Protein AF-A0A7H1NR41-F1 (afdb_monomer_lite)

pLDDT: mean 91.24, std 7.57, range [46.44, 98.81]

Organism: NCBI:txid2762277

Secondary structure (DSSP, 8-state):
-EESS-TTTHHHHHHHHHHHH-GGG-EEEE-S---HHHHHHHHHHHTTT-EEE-S--SHHHHHTHHHHHHHHHHHHHHHT-S-SEE----TTEEEEEEETTEEE--HHHHHHHHHHHTT--SEEEE-EEEEEPTT-TTEEEEE---EEEEETT-EEE--TTS-S-EES-TT-EEE-SEEEEE--S-SSHHHHHHHHHHHHTTTS-TT-HHHHHH--SGGGGGGTS-HHHHHHHHHTS-EEE-HHHHHHHHHTT--HHHHH--GGGS-GGGSTTSHHHHHHHHHT-EEEEEEE-TTT--EEEEEEE--HHHHHHH-HHHHT-TTTTT-HHHHIIIIITTTT----SS--S-EEE----

Radius of gyration: 21.14 Å; chains: 1; bounding box: 51×47×54 Å

Foldseek 3Di:
DEDEQPLAQQVLLQLLVCQQPNQLLAEYEYQAHPDPSVVVSLVVSVVRNHHYHDPNNDLVCLQVVFVNVLVVLVVCLVVVPDDFKFFDDDSQKGKFFQDLQATHSDNVVVVVLSVVCSPDDAWEWEQWEFEAAAQAFQKTDIGGAIATMDTRPFFDTADSHRRDTDGPHNPGYDHGRMYIYGLLDWNDLVVNLVVLCVVCVSPDNPPPPVRLVPDDDDSSVSVVDDPVRVNCVRVQFKIWRACVVVVVSVVSVRPSCRRRNDLVPDDPCCHPPHPQVVVSSRSRTKIWHWDADPVPRDIWIWIHRARQVQLCVQCVVQCPDPVRVSPVVNCCRPPVVVVVGQGDDPDRDIDIDGPPD

Structure (mmCIF, N/CA/C/O backbone):
data_AF-A0A7H1NR41-F1
#
_entry.id   AF-A0A7H1NR41-F1
#
loop_
_atom_site.group_PDB
_atom_site.id
_atom_site.type_symbol
_atom_site.label_atom_id
_atom_site.label_alt_id
_atom_site.label_comp_id
_atom_site.label_asym_id
_atom_site.label_entity_id
_atom_site.label_seq_id
_atom_site.pdbx_PDB_ins_code
_atom_site.Cartn_x
_atom_site.Cartn_y
_atom_site.Cartn_z
_atom_site.occupancy
_atom_site.B_iso_or_equiv
_atom_site.auth_seq_id
_atom_site.auth_comp_id
_atom_site.auth_asym_id
_atom_site.auth_atom_id
_atom_site.pdbx_PDB_model_num
ATOM 1 N N . MET A 1 1 ? -4.675 4.381 11.487 1.00 95.44 1 MET A N 1
ATOM 2 C CA . MET A 1 1 ? -3.219 4.363 11.204 1.00 95.44 1 MET A CA 1
ATOM 3 C C . MET A 1 1 ? -2.458 4.915 12.407 1.00 95.44 1 MET A C 1
ATOM 5 O O . MET A 1 1 ? -2.995 5.794 13.065 1.00 95.44 1 MET A O 1
ATOM 9 N N . MET A 1 2 ? -1.242 4.429 12.694 1.00 97.06 2 MET A N 1
ATOM 10 C CA . MET A 1 2 ? -0.311 5.047 13.659 1.00 97.06 2 MET A CA 1
ATOM 11 C C . MET A 1 2 ? 0.968 5.475 12.936 1.00 97.06 2 MET A C 1
ATOM 13 O O . MET A 1 2 ? 1.578 4.643 12.261 1.00 97.06 2 MET A O 1
ATOM 17 N N . GLU A 1 3 ? 1.362 6.736 13.097 1.00 95.56 3 GLU A N 1
ATOM 18 C CA . GLU A 1 3 ? 2.503 7.358 12.418 1.00 95.56 3 GLU A CA 1
ATOM 19 C C . GLU A 1 3 ? 3.385 8.149 13.392 1.00 95.56 3 GLU A C 1
ATOM 21 O O . GLU A 1 3 ? 2.961 8.468 14.502 1.00 95.56 3 GLU A O 1
ATOM 26 N N . LYS A 1 4 ? 4.629 8.412 12.989 1.00 95.19 4 LYS A N 1
ATOM 27 C CA . LYS A 1 4 ? 5.529 9.335 13.680 1.00 95.19 4 LYS A CA 1
ATOM 28 C C . LYS A 1 4 ? 6.440 9.993 12.654 1.00 95.19 4 LYS A C 1
ATOM 30 O O . LYS A 1 4 ? 7.229 9.299 12.016 1.00 95.19 4 LYS A O 1
ATOM 35 N N . ASN A 1 5 ? 6.406 11.321 12.575 1.00 94.75 5 ASN A N 1
ATOM 36 C CA . ASN A 1 5 ? 7.247 12.125 11.688 1.00 94.75 5 ASN A CA 1
ATOM 37 C C . ASN A 1 5 ? 7.109 11.771 10.191 1.00 94.75 5 ASN A C 1
ATOM 39 O O . ASN A 1 5 ? 8.069 11.950 9.441 1.00 94.75 5 ASN A O 1
ATOM 43 N N . GLU A 1 6 ? 5.938 11.306 9.745 1.00 94.12 6 GLU A N 1
ATOM 44 C CA . GLU A 1 6 ? 5.683 10.988 8.331 1.00 94.12 6 GLU A CA 1
ATOM 45 C C . GLU A 1 6 ? 5.341 12.253 7.523 1.00 94.12 6 GLU A C 1
ATOM 47 O O . GLU A 1 6 ? 4.196 12.509 7.173 1.00 94.12 6 GLU A O 1
ATOM 52 N N . ASP A 1 7 ? 6.330 13.082 7.195 1.00 93.12 7 ASP A N 1
ATOM 53 C CA . ASP A 1 7 ? 6.109 14.334 6.454 1.00 93.12 7 ASP A CA 1
ATOM 54 C C . ASP A 1 7 ? 5.861 14.159 4.950 1.00 93.12 7 ASP A C 1
ATOM 56 O O . ASP A 1 7 ? 5.280 15.043 4.321 1.00 93.12 7 ASP A O 1
ATOM 60 N N . ILE A 1 8 ? 6.270 13.029 4.372 1.00 92.81 8 ILE A N 1
ATOM 61 C CA . ILE A 1 8 ? 6.108 12.757 2.936 1.00 92.81 8 ILE A CA 1
ATOM 62 C C . ILE A 1 8 ? 4.784 12.049 2.634 1.00 92.81 8 ILE A C 1
ATOM 64 O O . ILE A 1 8 ? 4.117 12.395 1.659 1.00 92.81 8 ILE A O 1
ATOM 68 N N . LEU A 1 9 ? 4.412 11.040 3.428 1.00 96.12 9 LEU A N 1
ATOM 69 C CA . LEU A 1 9 ? 3.290 10.152 3.102 1.00 96.12 9 LEU A CA 1
ATOM 70 C C . LEU A 1 9 ? 2.002 10.439 3.869 1.00 96.12 9 LEU A C 1
ATOM 72 O O . LEU A 1 9 ? 0.952 10.001 3.406 1.00 96.12 9 LEU A O 1
ATOM 76 N N . LEU A 1 10 ? 2.039 11.201 4.966 1.00 98.06 10 LEU A N 1
ATOM 77 C CA . LEU A 1 10 ? 0.840 11.480 5.761 1.00 98.06 10 LEU A CA 1
ATOM 78 C C . LEU A 1 10 ? -0.263 12.145 4.936 1.00 98.06 10 LEU A C 1
ATOM 80 O O . LEU A 1 10 ? -1.393 11.664 4.910 1.00 98.06 10 LEU A O 1
ATOM 84 N N . GLU A 1 11 ? 0.050 13.235 4.239 1.00 98.25 11 GLU A N 1
ATOM 85 C CA . GLU A 1 11 ? -0.947 13.936 3.429 1.00 98.25 11 GLU A CA 1
ATOM 86 C C . GLU A 1 11 ? -1.461 13.078 2.258 1.00 98.25 11 GLU A C 1
ATOM 88 O O . GLU A 1 11 ? -2.681 12.940 2.137 1.00 98.25 11 GLU A O 1
ATOM 93 N N . PRO A 1 12 ? -0.607 12.419 1.448 1.00 98.38 12 PRO A N 1
ATOM 94 C CA . PRO A 1 12 ? -1.082 11.469 0.448 1.00 98.38 12 PRO A CA 1
ATOM 95 C C . PRO A 1 12 ? -1.970 10.361 1.016 1.00 98.38 12 PRO A C 1
ATOM 97 O O . PRO A 1 12 ? -2.976 10.010 0.396 1.00 98.38 12 PRO A O 1
ATOM 100 N N . TRP A 1 13 ? -1.623 9.809 2.184 1.00 98.62 13 TRP A N 1
ATOM 101 C CA . TRP A 1 13 ? -2.408 8.766 2.843 1.00 98.62 13 TRP A CA 1
ATOM 102 C C . TRP A 1 13 ? -3.796 9.288 3.213 1.00 98.62 13 TRP A C 1
ATOM 104 O O . TRP A 1 13 ? -4.797 8.637 2.906 1.00 98.62 13 TRP A O 1
ATOM 114 N N . ILE A 1 14 ? -3.870 10.488 3.797 1.00 98.81 14 ILE A N 1
ATOM 115 C CA . ILE A 1 14 ? -5.134 11.141 4.153 1.00 98.81 14 ILE A CA 1
ATOM 116 C C . ILE A 1 14 ? -5.969 11.412 2.902 1.00 98.81 14 ILE A C 1
ATOM 118 O O . ILE A 1 14 ? -7.120 10.991 2.842 1.00 98.81 14 ILE A O 1
ATOM 122 N N . LEU A 1 15 ? -5.406 12.082 1.893 1.00 98.75 15 LEU A N 1
ATOM 123 C CA . LEU A 1 15 ? -6.127 12.459 0.674 1.00 98.75 15 LEU A CA 1
ATOM 124 C C . LEU A 1 15 ? -6.669 11.234 -0.063 1.00 98.75 15 LEU A C 1
ATOM 126 O O . LEU A 1 15 ? -7.824 11.221 -0.496 1.00 98.75 15 LEU A O 1
ATOM 130 N N . HIS A 1 16 ? -5.859 10.183 -0.168 1.00 98.75 16 HIS A N 1
ATOM 131 C CA . HIS A 1 16 ? -6.272 8.948 -0.809 1.00 98.75 16 HIS A CA 1
ATOM 132 C C . HIS A 1 16 ? -7.433 8.283 -0.069 1.00 98.75 16 HIS A C 1
ATOM 134 O O . HIS A 1 16 ? -8.483 8.054 -0.675 1.00 98.75 16 HIS A O 1
ATOM 140 N N . HIS A 1 17 ? -7.291 8.010 1.226 1.00 98.81 17 HIS A N 1
ATOM 141 C CA . HIS A 1 17 ? -8.329 7.295 1.965 1.00 98.81 17 HIS A CA 1
ATOM 142 C C . HIS A 1 17 ? -9.570 8.161 2.200 1.00 98.81 17 HIS A C 1
ATOM 144 O O . HIS A 1 17 ? -10.679 7.638 2.139 1.00 98.81 17 HIS A O 1
ATOM 150 N N . ALA A 1 18 ? -9.434 9.482 2.344 1.00 98.62 18 ALA A N 1
ATOM 151 C CA . ALA A 1 18 ? -10.574 10.394 2.422 1.00 98.62 18 ALA A CA 1
ATOM 152 C C . ALA A 1 18 ? -11.350 10.444 1.098 1.00 98.62 18 ALA A C 1
ATOM 154 O O . ALA A 1 18 ? -12.579 10.496 1.110 1.00 98.62 18 ALA A O 1
ATOM 155 N N . SER A 1 19 ? -10.669 10.360 -0.053 1.00 98.44 19 SER A N 1
ATOM 156 C CA . SER A 1 19 ? -11.353 10.280 -1.353 1.00 98.44 19 SER A CA 1
ATOM 157 C C . SER A 1 19 ? -12.228 9.025 -1.482 1.00 98.44 19 SER A C 1
ATOM 159 O O . SER A 1 19 ? -13.267 9.058 -2.144 1.00 98.44 19 SER A O 1
ATOM 161 N N . LEU A 1 20 ? -11.849 7.937 -0.802 1.00 98.44 20 LEU A N 1
ATOM 162 C CA . LEU A 1 20 ? -12.593 6.682 -0.777 1.00 98.44 20 LEU A CA 1
ATOM 163 C C . LEU A 1 20 ? -13.675 6.676 0.306 1.00 98.44 20 LEU A C 1
ATOM 165 O O . LEU A 1 20 ? -14.820 6.329 0.024 1.00 98.44 20 LEU A O 1
ATOM 169 N N . PHE A 1 21 ? -13.348 7.083 1.528 1.00 98.12 21 PHE A N 1
ATOM 170 C CA . PHE A 1 21 ? -14.167 6.826 2.713 1.00 98.12 21 PHE A CA 1
ATOM 171 C C . PHE A 1 21 ? -14.694 8.086 3.403 1.00 98.12 21 PHE A C 1
ATOM 173 O O . PHE A 1 21 ? -15.595 7.968 4.218 1.00 98.12 21 PHE A O 1
ATOM 180 N N . GLY A 1 22 ? -14.232 9.283 3.042 1.00 98.31 22 GLY A N 1
ATOM 181 C CA . GLY A 1 22 ? -14.518 10.522 3.778 1.00 98.31 22 GLY A CA 1
ATOM 182 C C . GLY A 1 22 ? -13.500 10.773 4.894 1.00 98.31 22 GLY A C 1
ATOM 183 O O . GLY A 1 22 ? -12.881 9.836 5.396 1.00 98.31 22 GLY A O 1
ATOM 184 N N . TYR A 1 23 ? -13.293 12.042 5.255 1.00 98.75 23 TYR A N 1
ATOM 185 C CA . TYR A 1 23 ? -12.320 12.440 6.286 1.00 98.75 23 TYR A CA 1
ATOM 186 C C . TYR A 1 23 ? -12.761 11.983 7.680 1.00 98.75 23 TYR A C 1
ATOM 188 O O . TYR A 1 23 ? -11.944 11.531 8.475 1.00 98.75 23 TYR A O 1
ATOM 196 N N . GLU A 1 24 ? -14.064 12.045 7.941 1.00 98.31 24 GLU A N 1
ATOM 197 C CA . GLU A 1 24 ? -14.731 11.639 9.177 1.00 98.31 24 GLU A CA 1
ATOM 198 C C . GLU A 1 24 ? -14.524 10.162 9.536 1.00 98.31 24 GLU A C 1
ATOM 200 O O . GLU A 1 24 ? -14.615 9.794 10.703 1.00 98.31 24 GLU A O 1
ATOM 205 N N . ASN A 1 25 ? -14.182 9.331 8.549 1.00 98.25 25 ASN A N 1
ATOM 206 C CA . ASN A 1 25 ? -13.928 7.903 8.727 1.00 98.25 25 ASN A CA 1
ATOM 207 C C . ASN A 1 25 ? -12.433 7.575 8.891 1.00 98.25 25 ASN A C 1
ATOM 209 O O . ASN A 1 25 ? -12.049 6.405 8.909 1.00 98.25 25 ASN A O 1
ATOM 213 N N . LEU A 1 26 ? -11.567 8.590 9.005 1.00 98.69 26 LEU A N 1
ATOM 214 C CA . LEU A 1 26 ? -10.133 8.408 9.208 1.00 98.69 26 LEU A CA 1
ATOM 215 C C . LEU A 1 26 ? -9.745 8.679 10.662 1.00 98.69 26 LEU A C 1
ATOM 217 O O . LEU A 1 26 ? -9.923 9.781 11.181 1.00 98.69 26 LEU A O 1
ATOM 221 N N . THR A 1 27 ? -9.131 7.676 11.292 1.00 98.69 27 THR A N 1
ATOM 222 C CA . THR A 1 27 ? -8.487 7.814 12.605 1.00 98.69 27 THR A CA 1
ATOM 223 C C . THR A 1 27 ? -6.972 7.679 12.479 1.00 98.69 27 THR A C 1
ATOM 225 O O . THR A 1 27 ? -6.446 6.659 12.008 1.00 98.69 27 THR A O 1
ATOM 228 N N . ILE A 1 28 ? -6.271 8.714 12.934 1.00 98.75 28 ILE A N 1
ATOM 229 C CA . ILE A 1 28 ? -4.818 8.856 12.889 1.00 98.75 28 ILE A CA 1
ATOM 230 C C . ILE A 1 28 ? -4.294 8.923 14.319 1.00 98.75 28 ILE A C 1
ATOM 232 O O . ILE A 1 28 ? -4.789 9.700 15.129 1.00 98.75 28 ILE A O 1
ATOM 236 N N . ILE A 1 29 ? -3.291 8.111 14.631 1.00 98.69 29 ILE A N 1
ATOM 237 C CA . ILE A 1 29 ? -2.593 8.124 15.913 1.00 98.69 29 ILE A CA 1
ATOM 238 C C . ILE A 1 29 ? -1.213 8.730 15.675 1.00 98.69 29 ILE A C 1
ATOM 240 O O . ILE A 1 29 ? -0.381 8.111 15.013 1.00 98.69 29 ILE A O 1
ATOM 244 N N . ASP A 1 30 ? -0.983 9.923 16.214 1.00 98.31 30 ASP A N 1
ATOM 245 C CA . ASP A 1 30 ? 0.330 10.567 16.211 1.00 98.31 30 ASP A CA 1
ATOM 246 C C . ASP A 1 30 ? 1.152 10.022 17.385 1.00 98.31 30 ASP A C 1
ATOM 248 O O . ASP A 1 30 ? 0.897 10.343 18.551 1.00 98.31 30 ASP A O 1
ATOM 252 N N . ASN A 1 31 ? 2.142 9.180 17.085 1.00 97.38 31 ASN A N 1
ATOM 253 C CA . ASN A 1 31 ? 3.017 8.548 18.068 1.00 97.38 31 ASN A CA 1
ATOM 254 C C . ASN A 1 31 ? 4.172 9.475 18.491 1.00 97.38 31 ASN A C 1
ATOM 256 O O . ASN A 1 31 ? 5.348 9.109 18.501 1.00 97.38 31 ASN A O 1
ATOM 260 N N . GLY A 1 32 ? 3.820 10.708 18.853 1.00 96.19 32 GLY A N 1
ATOM 261 C CA . GLY A 1 32 ? 4.762 11.694 19.370 1.00 96.19 32 GLY A CA 1
ATOM 262 C C . GLY A 1 32 ? 5.685 12.252 18.293 1.00 96.19 32 GLY A C 1
ATOM 263 O O . GLY A 1 32 ? 6.906 12.288 18.486 1.00 96.19 32 GLY A O 1
ATOM 264 N N . SER A 1 33 ? 5.123 12.667 17.156 1.00 96.81 33 SER A N 1
ATOM 265 C CA . SER A 1 33 ? 5.862 13.430 16.153 1.00 96.81 33 SER A CA 1
ATOM 266 C C . SER A 1 33 ? 6.489 14.680 16.768 1.00 96.81 33 SER A C 1
ATOM 268 O O . SER A 1 33 ? 5.962 15.284 17.698 1.00 96.81 33 SER A O 1
ATOM 270 N N . SER A 1 34 ? 7.644 15.062 16.239 1.00 95.56 34 SER A N 1
ATOM 271 C CA . SER A 1 34 ? 8.350 16.305 16.556 1.00 95.56 34 SER A CA 1
ATOM 272 C C . SER A 1 34 ? 8.509 17.207 15.331 1.00 95.56 34 SER A C 1
ATOM 274 O O . SER A 1 34 ? 8.977 18.340 15.451 1.00 95.56 34 SER A O 1
ATOM 276 N N . ASN A 1 35 ? 8.131 16.719 14.146 1.00 96.19 35 ASN A N 1
ATOM 277 C CA . ASN A 1 35 ? 8.181 17.464 12.899 1.00 96.19 35 ASN A CA 1
ATOM 278 C C . ASN A 1 35 ? 7.044 18.514 12.840 1.00 96.19 35 ASN A C 1
ATOM 280 O O . ASN A 1 35 ? 5.868 18.140 12.802 1.00 96.19 35 ASN A O 1
ATOM 284 N N . PRO A 1 36 ? 7.353 19.826 12.763 1.00 97.50 36 PRO A N 1
ATOM 285 C CA . PRO A 1 36 ? 6.335 20.879 12.700 1.00 97.50 36 PRO A CA 1
ATOM 286 C C . PRO A 1 36 ? 5.404 20.782 11.484 1.00 97.50 36 PRO A C 1
ATOM 288 O O . PRO A 1 36 ? 4.250 21.213 11.558 1.00 97.50 36 PRO A O 1
ATOM 291 N N . ILE A 1 37 ? 5.886 20.214 10.372 1.00 96.94 37 ILE A N 1
ATOM 292 C CA . ILE A 1 37 ? 5.079 19.998 9.164 1.00 96.94 37 ILE A CA 1
ATOM 293 C C . ILE A 1 37 ? 3.973 18.991 9.471 1.00 96.94 37 ILE A C 1
ATOM 295 O O . ILE A 1 37 ? 2.807 19.268 9.201 1.00 96.94 37 ILE A O 1
ATOM 299 N N . VAL A 1 38 ? 4.317 17.876 10.121 1.00 98.06 38 VAL A N 1
ATOM 300 C CA . VAL A 1 38 ? 3.356 16.840 10.522 1.00 98.06 38 VAL A CA 1
ATOM 301 C C . VAL A 1 38 ? 2.291 17.416 11.450 1.00 98.06 38 VAL A C 1
ATOM 303 O O . VAL A 1 38 ? 1.103 17.263 11.182 1.00 98.06 38 VAL A O 1
ATOM 306 N N . HIS A 1 39 ? 2.671 18.186 12.472 1.00 98.38 39 HIS A N 1
ATOM 307 C CA . HIS A 1 39 ? 1.687 18.830 13.350 1.00 98.38 39 HIS A CA 1
ATOM 308 C C . HIS A 1 39 ? 0.749 19.787 12.611 1.00 98.38 39 HIS A C 1
ATOM 310 O O . HIS A 1 39 ? -0.445 19.846 12.920 1.00 98.38 39 HIS A O 1
ATOM 316 N N . THR A 1 40 ? 1.276 20.530 11.636 1.00 98.50 40 THR A N 1
ATOM 317 C CA . THR A 1 40 ? 0.480 21.441 10.806 1.00 98.50 40 THR A CA 1
ATOM 318 C C . THR A 1 40 ? -0.530 20.661 9.967 1.00 98.50 40 THR A C 1
ATOM 320 O O . THR A 1 40 ? -1.710 21.008 9.968 1.00 98.50 40 THR A O 1
ATOM 323 N N . LEU A 1 41 ? -0.094 19.577 9.316 1.00 98.38 41 LEU A N 1
ATOM 324 C CA . LEU A 1 41 ? -0.958 18.696 8.528 1.00 98.38 41 LEU A CA 1
ATOM 325 C C . LEU A 1 41 ? -2.044 18.050 9.392 1.00 98.38 41 LEU A C 1
ATOM 327 O O . LEU A 1 41 ? -3.223 18.153 9.063 1.00 98.38 41 LEU A O 1
ATOM 331 N N . LEU A 1 42 ? -1.672 17.446 10.523 1.00 98.69 42 LEU A N 1
ATOM 332 C CA . LEU A 1 42 ? -2.622 16.818 11.443 1.00 98.69 42 LEU A CA 1
ATOM 333 C C . LEU A 1 42 ? -3.670 17.817 11.934 1.00 98.69 42 LEU A C 1
ATOM 335 O O . LEU A 1 42 ? -4.860 17.529 11.876 1.00 98.69 42 LEU A O 1
ATOM 339 N N . SER A 1 43 ? -3.243 19.012 12.354 1.00 98.62 43 SER A N 1
ATOM 340 C CA . SER A 1 43 ? -4.165 20.062 12.810 1.00 98.62 43 SER A CA 1
ATOM 341 C C . SER A 1 43 ? -5.092 20.518 11.683 1.00 98.62 43 SER A C 1
ATOM 343 O O . SER A 1 43 ? -6.285 20.703 11.900 1.00 98.62 43 SER A O 1
ATOM 345 N N . TYR A 1 44 ? -4.569 20.672 10.464 1.00 98.62 44 TYR A N 1
ATOM 346 C CA . TYR A 1 4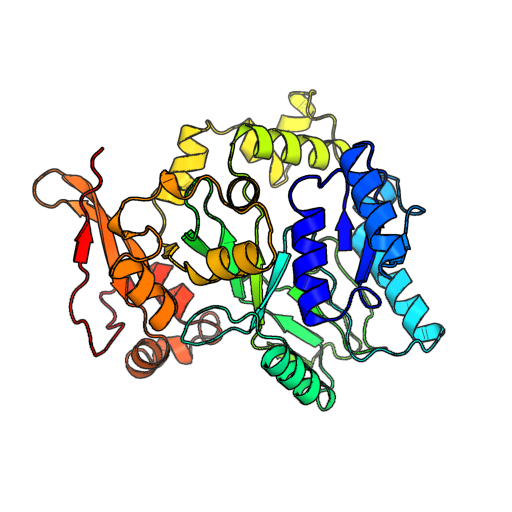4 ? -5.371 21.041 9.302 1.00 98.62 44 TYR A CA 1
ATOM 347 C C . TYR A 1 44 ? -6.433 19.983 8.982 1.00 98.62 44 TYR A C 1
ATOM 349 O O . TYR A 1 44 ? -7.608 20.323 8.845 1.00 98.62 44 TYR A O 1
ATOM 357 N N . TYR A 1 45 ? -6.059 18.706 8.899 1.00 98.62 45 TYR A N 1
ATOM 358 C CA . TYR A 1 45 ? -6.988 17.633 8.538 1.00 98.62 45 TYR A CA 1
ATOM 359 C C . TYR A 1 45 ? -7.956 17.258 9.665 1.00 98.62 45 TYR A C 1
ATOM 361 O O . TYR A 1 45 ? -9.077 16.836 9.385 1.00 98.62 45 TYR A O 1
ATOM 369 N N . GLU A 1 46 ? -7.606 17.524 10.922 1.00 98.56 46 GLU A N 1
ATOM 370 C CA . GLU A 1 46 ? -8.553 17.492 12.041 1.00 98.56 46 GLU A CA 1
ATOM 371 C C . GLU A 1 46 ? -9.703 18.494 11.815 1.00 98.56 46 GLU A C 1
ATOM 373 O O . GLU A 1 46 ? -10.870 18.137 11.964 1.00 98.56 46 GLU A O 1
ATOM 378 N N . THR A 1 47 ? -9.427 19.703 11.292 1.00 98.62 47 THR A N 1
ATOM 379 C CA . THR A 1 47 ? -10.500 20.652 10.901 1.00 98.62 47 THR A CA 1
ATOM 380 C C . THR A 1 47 ? -11.351 20.187 9.714 1.00 98.62 47 THR A C 1
ATOM 382 O O . THR A 1 47 ? -12.421 20.747 9.471 1.00 98.62 47 THR A O 1
ATOM 385 N N . LYS A 1 48 ? -10.890 19.185 8.955 1.00 98.56 48 LYS A N 1
ATOM 386 C CA . LYS A 1 48 ? -11.634 18.578 7.839 1.00 98.56 48 LYS A CA 1
ATOM 387 C C . LYS A 1 48 ? -12.512 17.407 8.270 1.00 98.56 48 LYS A C 1
ATOM 389 O O . LYS A 1 48 ? -13.344 16.986 7.472 1.00 98.56 48 LYS A O 1
ATOM 394 N N . GLY A 1 49 ? -12.352 16.917 9.498 1.00 98.56 49 GLY A N 1
ATOM 395 C CA . GLY A 1 49 ? -13.137 15.818 10.057 1.00 98.56 49 GLY A CA 1
ATOM 396 C C . GLY A 1 49 ? -12.319 14.598 10.473 1.00 98.56 49 GLY A C 1
ATOM 397 O O . GLY A 1 49 ? -12.885 13.712 11.101 1.00 98.56 49 GLY A O 1
ATOM 398 N N . CYS A 1 50 ? -11.013 14.537 10.181 1.00 98.69 50 CYS A N 1
ATOM 399 C CA . CYS A 1 50 ? -10.184 13.429 10.661 1.00 98.69 50 CYS A CA 1
ATOM 400 C C . CYS A 1 50 ? -10.135 13.405 12.192 1.00 98.69 50 CYS A C 1
ATOM 402 O O . CYS A 1 50 ? -9.980 14.442 12.836 1.00 98.69 50 CYS A O 1
ATOM 404 N N . THR A 1 51 ? -10.156 12.210 12.776 1.00 98.69 51 THR A N 1
ATOM 405 C CA . THR A 1 51 ? -9.875 12.031 14.203 1.00 98.69 51 THR A CA 1
ATOM 406 C C . THR A 1 51 ? -8.370 11.874 14.409 1.00 98.69 51 THR A C 1
ATOM 408 O O . THR A 1 51 ? -7.771 10.950 13.857 1.00 98.69 51 THR A O 1
ATOM 411 N N . VAL A 1 52 ? -7.752 12.745 15.216 1.00 98.69 52 VAL A N 1
ATOM 412 C CA . VAL A 1 52 ? -6.316 12.678 15.537 1.00 98.69 52 VAL A CA 1
ATOM 413 C C . VAL A 1 52 ? -6.100 12.405 17.027 1.00 98.69 52 VAL A C 1
ATOM 415 O O . VAL A 1 52 ? -6.373 13.238 17.889 1.00 98.69 52 VAL A O 1
ATOM 418 N N . LEU A 1 53 ? -5.557 11.231 17.335 1.00 98.69 53 LEU A N 1
ATOM 419 C CA . LEU A 1 53 ? -5.257 10.768 18.686 1.00 98.69 53 LEU A CA 1
ATOM 420 C C . LEU A 1 53 ? -3.780 11.020 19.002 1.00 98.69 53 LEU A C 1
ATOM 422 O O . LEU A 1 53 ? -2.900 10.495 18.326 1.00 98.69 53 LEU A O 1
ATOM 426 N N . ARG A 1 54 ? -3.505 11.818 20.037 1.00 98.12 54 ARG A N 1
ATOM 427 C CA . ARG A 1 54 ? -2.139 12.231 20.435 1.00 98.12 54 ARG A CA 1
ATOM 428 C C . ARG A 1 54 ? -1.701 11.650 21.784 1.00 98.12 54 ARG A C 1
ATOM 430 O O . ARG A 1 54 ? -0.588 11.892 22.242 1.00 98.12 54 ARG A O 1
ATOM 437 N N . GLN A 1 55 ? -2.580 10.893 22.441 1.00 97.56 55 GLN A N 1
ATOM 438 C CA . GLN A 1 55 ? -2.333 10.313 23.761 1.00 97.56 55 GLN A CA 1
ATOM 439 C C . GLN A 1 55 ? -1.398 9.091 23.742 1.00 97.56 55 GLN A C 1
ATOM 441 O O . GLN A 1 55 ? -0.866 8.736 24.786 1.00 97.56 55 GLN A O 1
ATOM 446 N N . PHE A 1 56 ? -1.177 8.474 22.577 1.00 97.19 56 PHE A N 1
ATOM 447 C CA . PHE A 1 56 ? -0.342 7.277 22.406 1.00 97.19 56 PHE A CA 1
ATOM 448 C C . PHE A 1 56 ? 1.018 7.646 21.805 1.00 97.19 56 PHE A C 1
ATOM 450 O O . PHE A 1 56 ? 1.321 7.271 20.674 1.00 97.19 56 PHE A O 1
ATOM 457 N N . SER A 1 57 ? 1.806 8.450 22.519 1.00 95.88 57 SER A N 1
ATOM 458 C CA . SER A 1 57 ? 3.014 9.111 21.996 1.00 95.88 57 SER A CA 1
ATOM 459 C C . SER A 1 57 ? 4.343 8.484 22.435 1.00 95.88 57 SER A C 1
ATOM 461 O O . SER A 1 57 ? 5.409 8.991 22.079 1.00 95.88 57 SER A O 1
ATOM 463 N N . SER A 1 58 ? 4.314 7.392 23.202 1.00 94.56 58 SER A N 1
ATOM 464 C CA . SER A 1 58 ? 5.521 6.752 23.730 1.00 94.56 58 SER A CA 1
ATOM 465 C C . SER A 1 58 ? 6.059 5.635 22.824 1.00 94.56 58 SER A C 1
ATOM 467 O O . SER A 1 58 ? 5.347 5.084 21.982 1.00 94.56 58 SER A O 1
ATOM 469 N N . SER A 1 59 ? 7.325 5.252 23.030 1.00 92.12 59 SER A N 1
ATOM 470 C CA . SER A 1 59 ? 7.905 4.058 22.394 1.00 92.12 59 SER A CA 1
ATOM 471 C C . SER A 1 59 ? 7.172 2.773 22.783 1.00 92.12 59 SER A C 1
ATOM 473 O O . SER A 1 59 ? 7.039 1.881 21.952 1.00 92.12 59 SER A O 1
ATOM 475 N N . GLU A 1 60 ? 6.671 2.686 24.017 1.00 94.44 60 GLU A N 1
ATOM 476 C CA . GLU A 1 60 ? 5.911 1.524 24.487 1.00 94.44 60 GLU A CA 1
ATOM 477 C C . GLU A 1 60 ? 4.591 1.383 23.718 1.00 94.44 60 GLU A C 1
ATOM 479 O O . GLU A 1 60 ? 4.221 0.279 23.320 1.00 94.44 60 GLU A O 1
ATOM 484 N N . ASP A 1 61 ? 3.920 2.500 23.417 1.00 95.69 61 ASP A N 1
ATOM 485 C CA . ASP A 1 61 ? 2.712 2.496 22.585 1.00 95.69 61 ASP A CA 1
ATOM 486 C C . ASP A 1 61 ? 3.003 1.973 21.173 1.00 95.69 61 ASP A C 1
ATOM 488 O O . ASP A 1 61 ? 2.201 1.233 20.606 1.00 95.69 61 ASP A O 1
ATOM 492 N N . PHE A 1 62 ? 4.167 2.313 20.607 1.00 93.19 62 PHE A N 1
ATOM 493 C CA . PHE A 1 62 ? 4.588 1.808 19.299 1.00 93.19 62 PHE A CA 1
ATOM 494 C C . PHE A 1 62 ? 4.886 0.304 19.326 1.00 93.19 62 PHE A C 1
ATOM 496 O O . PHE A 1 62 ? 4.471 -0.435 18.428 1.00 93.19 62 PHE A O 1
ATOM 503 N N . LEU A 1 63 ? 5.581 -0.176 20.361 1.00 91.69 63 LEU A N 1
ATOM 504 C CA . LEU A 1 63 ? 5.865 -1.603 20.526 1.00 91.69 63 LEU A CA 1
ATOM 505 C C . LEU A 1 63 ? 4.573 -2.418 20.698 1.00 91.69 63 LEU A C 1
ATOM 507 O O . LEU A 1 63 ? 4.476 -3.512 20.138 1.00 91.69 63 LEU A O 1
ATOM 511 N N . ASN A 1 64 ? 3.563 -1.838 21.356 1.00 95.06 64 ASN A N 1
ATOM 512 C CA . ASN A 1 64 ? 2.230 -2.412 21.559 1.00 95.06 64 ASN A CA 1
ATOM 513 C C . ASN A 1 64 ? 1.174 -1.901 20.562 1.00 95.06 64 ASN A C 1
ATOM 515 O O . ASN A 1 64 ? -0.026 -2.001 20.821 1.00 95.06 64 ASN A O 1
ATOM 519 N N . LYS A 1 65 ? 1.591 -1.375 19.404 1.00 95.19 65 LYS A N 1
ATOM 520 C CA . LYS A 1 65 ? 0.709 -0.728 18.415 1.00 95.19 65 LYS A CA 1
ATOM 521 C C . LYS A 1 65 ? -0.529 -1.553 18.049 1.00 95.19 65 LYS A C 1
ATOM 523 O O . LYS A 1 65 ? -1.613 -0.989 17.910 1.00 95.19 65 LYS A O 1
ATOM 528 N N . GLY A 1 66 ? -0.377 -2.873 17.908 1.00 96.12 66 GLY A N 1
ATOM 529 C CA . GLY A 1 66 ? -1.491 -3.784 17.629 1.00 96.12 66 GLY A CA 1
ATOM 530 C C . GLY A 1 66 ? -2.563 -3.743 18.723 1.00 96.12 66 GLY A C 1
ATOM 531 O O . GLY A 1 66 ? -3.735 -3.519 18.428 1.00 96.12 66 GLY A O 1
ATOM 532 N N . ALA A 1 67 ? -2.152 -3.834 19.991 1.00 96.88 67 ALA A N 1
ATOM 533 C CA . ALA A 1 67 ? -3.046 -3.753 21.145 1.00 96.88 67 ALA A CA 1
ATOM 534 C C . ALA A 1 67 ? -3.686 -2.362 21.302 1.00 96.88 67 ALA A C 1
ATOM 536 O O . ALA A 1 67 ? -4.881 -2.269 21.573 1.00 96.88 67 ALA A O 1
ATOM 537 N N . VAL A 1 68 ? -2.925 -1.283 21.077 1.00 97.88 68 VAL A N 1
ATOM 538 C CA . VAL A 1 68 ? -3.448 0.096 21.107 1.00 97.88 68 VAL A CA 1
ATOM 539 C C . VAL A 1 68 ? -4.573 0.272 20.086 1.00 97.88 68 VAL A C 1
ATOM 541 O O . VAL A 1 68 ? -5.663 0.730 20.427 1.00 97.88 68 VAL A O 1
ATOM 544 N N . ILE A 1 69 ? -4.334 -0.126 18.835 1.00 97.94 69 ILE A N 1
ATOM 545 C CA . ILE A 1 69 ? -5.327 -0.003 17.762 1.00 97.94 69 ILE A CA 1
ATOM 546 C C . ILE A 1 69 ? -6.521 -0.925 18.014 1.00 97.94 69 ILE A C 1
ATOM 548 O O . ILE A 1 69 ? -7.658 -0.490 17.842 1.00 97.94 69 ILE A O 1
ATOM 552 N N . ALA A 1 70 ? -6.293 -2.156 18.478 1.00 97.75 70 ALA A N 1
ATOM 553 C CA . ALA A 1 70 ? -7.377 -3.067 18.829 1.00 97.75 70 ALA A CA 1
ATOM 554 C C . ALA A 1 70 ? -8.273 -2.494 19.936 1.00 97.75 70 ALA A C 1
ATOM 556 O O . ALA A 1 70 ? -9.495 -2.522 19.802 1.00 97.75 70 ALA A O 1
ATOM 557 N N . SER A 1 71 ? -7.684 -1.889 20.972 1.00 97.69 71 SER A N 1
ATOM 558 C CA . SER A 1 71 ? -8.437 -1.249 22.053 1.00 97.69 71 SER A CA 1
ATOM 559 C C . SER A 1 71 ? -9.281 -0.069 21.569 1.00 97.69 71 SER A C 1
ATOM 561 O O . SER A 1 71 ? -10.373 0.137 22.095 1.00 97.69 71 SER A O 1
ATOM 563 N N . ILE A 1 72 ? -8.800 0.713 20.598 1.00 98.12 72 ILE A N 1
ATOM 564 C CA . ILE A 1 72 ? -9.571 1.820 20.009 1.00 98.12 72 ILE A CA 1
ATOM 565 C C . ILE A 1 72 ? -10.793 1.273 19.266 1.00 98.12 72 ILE A C 1
ATOM 567 O O . ILE A 1 72 ? -11.910 1.723 19.506 1.00 98.12 72 ILE A O 1
ATOM 571 N N . ILE A 1 73 ? -10.586 0.263 18.419 1.00 98.19 73 ILE A N 1
ATOM 572 C CA . ILE A 1 73 ? -11.646 -0.368 17.621 1.00 98.19 73 ILE A CA 1
ATOM 573 C C . ILE A 1 73 ? -12.708 -1.002 18.522 1.00 98.19 73 ILE A C 1
ATOM 575 O O . ILE A 1 73 ? -13.901 -0.773 18.343 1.00 98.19 73 ILE A O 1
ATOM 579 N N . GLN A 1 74 ? -12.281 -1.744 19.543 1.00 97.88 74 GLN A N 1
ATOM 580 C CA . GLN A 1 74 ? -13.188 -2.323 20.534 1.00 97.88 74 GLN A CA 1
ATOM 581 C C . GLN A 1 74 ? -13.925 -1.237 21.332 1.00 97.88 74 GLN A C 1
ATOM 583 O O . GLN A 1 74 ? -15.059 -1.440 21.762 1.00 97.88 74 GLN A O 1
ATOM 588 N N . GLY A 1 75 ? -13.311 -0.066 21.517 1.00 97.94 75 GLY A N 1
ATOM 589 C CA . GLY A 1 75 ? -13.978 1.120 22.046 1.00 97.94 75 GLY A CA 1
ATOM 590 C C . GLY A 1 75 ? -15.178 1.538 21.192 1.00 97.94 75 GLY A C 1
ATOM 591 O O . GLY A 1 75 ? -16.265 1.713 21.740 1.00 97.94 75 GLY A O 1
ATOM 592 N N . TRP A 1 76 ? -15.007 1.620 19.869 1.00 98.06 76 TRP A N 1
ATOM 593 C CA . TRP A 1 76 ? -16.091 1.916 18.920 1.00 98.06 76 TRP A CA 1
ATOM 594 C C . TRP A 1 76 ? -17.186 0.847 18.932 1.00 98.06 76 TRP A C 1
ATOM 596 O O . TRP A 1 76 ? -18.374 1.171 18.927 1.00 98.06 76 TRP A O 1
ATOM 606 N N . ASP A 1 77 ? -16.801 -0.431 19.009 1.00 97.69 77 ASP A N 1
ATOM 607 C CA . ASP A 1 77 ? -17.745 -1.548 19.138 1.00 97.69 77 ASP A CA 1
ATOM 608 C C . ASP A 1 77 ? -18.621 -1.412 20.386 1.00 97.69 77 ASP A C 1
ATOM 610 O O . ASP A 1 77 ? -19.846 -1.519 20.308 1.00 97.69 77 ASP A O 1
ATOM 614 N N . ASN A 1 78 ? -17.999 -1.121 21.531 1.00 97.12 78 ASN A N 1
ATOM 615 C CA . ASN A 1 78 ? -18.687 -0.966 22.811 1.00 97.12 78 ASN A CA 1
ATOM 616 C C . ASN A 1 78 ? -19.550 0.303 22.873 1.00 97.12 78 ASN A C 1
ATOM 618 O O . ASN A 1 78 ? -20.601 0.296 23.515 1.00 97.12 78 ASN A O 1
ATOM 622 N N . ALA A 1 79 ? -19.121 1.382 22.212 1.00 96.12 79 ALA A N 1
ATOM 623 C CA . ALA A 1 79 ? -19.893 2.617 22.068 1.00 96.12 79 ALA A CA 1
ATOM 624 C C . ALA A 1 79 ? -21.036 2.491 21.044 1.00 96.12 79 ALA A C 1
ATOM 626 O O . ALA A 1 79 ? -21.931 3.335 21.011 1.00 96.12 79 ALA A O 1
ATOM 627 N N . ASN A 1 80 ? -21.042 1.406 20.262 1.00 92.25 80 ASN A N 1
ATOM 628 C CA . ASN A 1 80 ? -21.952 1.161 19.153 1.00 92.25 80 ASN A CA 1
ATOM 629 C C . ASN A 1 80 ? -21.893 2.252 18.066 1.00 92.25 80 ASN A C 1
ATOM 631 O O . ASN A 1 80 ? -22.918 2.596 17.476 1.00 92.25 80 ASN A O 1
ATOM 635 N N . ASP A 1 81 ? -20.692 2.747 17.765 1.00 94.69 81 ASP A N 1
ATOM 636 C CA . ASP A 1 81 ? -20.465 3.735 16.705 1.00 94.69 81 ASP A CA 1
ATOM 637 C C . ASP A 1 81 ? -20.898 3.193 15.332 1.00 94.69 81 ASP A C 1
ATOM 639 O O . ASP A 1 81 ? -20.880 1.980 15.081 1.00 94.69 81 ASP A O 1
ATOM 643 N N . GLU A 1 82 ? -21.312 4.074 14.421 1.00 94.81 82 GLU A N 1
ATOM 644 C CA . GLU A 1 82 ? -21.766 3.668 13.088 1.00 94.81 82 GLU A CA 1
ATOM 645 C C . GLU A 1 82 ? -20.587 3.408 12.148 1.00 94.81 82 GLU A C 1
ATOM 647 O O . GLU A 1 82 ? -19.945 4.333 11.661 1.00 94.81 82 GLU A O 1
ATOM 652 N N . TYR A 1 83 ? -20.323 2.130 11.876 1.00 97.19 83 TYR A N 1
ATOM 653 C CA . TYR A 1 83 ? -19.415 1.674 10.830 1.00 97.19 83 TYR A CA 1
ATOM 654 C C . TYR A 1 83 ? -19.688 0.201 10.490 1.00 97.19 83 TYR A C 1
ATOM 656 O O . TYR A 1 83 ? -20.216 -0.551 11.312 1.00 97.19 83 TYR A O 1
ATOM 664 N N . ASP A 1 84 ? -19.317 -0.223 9.281 1.00 97.69 84 ASP A N 1
ATOM 665 C CA . ASP A 1 84 ? -19.469 -1.617 8.835 1.00 97.69 84 ASP A CA 1
ATOM 666 C C . ASP A 1 84 ? -18.163 -2.413 8.969 1.00 97.69 84 ASP A C 1
ATOM 668 O O . ASP A 1 84 ? -18.157 -3.570 9.401 1.00 97.69 84 ASP A O 1
ATOM 672 N N . PHE A 1 85 ? -17.048 -1.778 8.597 1.00 98.12 85 PHE A N 1
ATOM 673 C CA . PHE A 1 85 ? -15.716 -2.372 8.558 1.00 98.12 85 PHE A CA 1
ATOM 674 C C . PHE A 1 85 ? -14.658 -1.404 9.076 1.00 98.12 85 PHE A C 1
ATOM 676 O O . PHE A 1 85 ? -14.788 -0.191 8.930 1.00 98.12 85 PHE A O 1
ATOM 683 N N . VAL A 1 86 ? -13.570 -1.957 9.604 1.00 97.44 86 VAL A N 1
ATOM 684 C CA . VAL A 1 86 ? -12.360 -1.223 9.972 1.00 97.44 86 VAL A CA 1
ATOM 685 C C . VAL A 1 86 ? -11.138 -1.836 9.304 1.00 97.44 86 VAL A C 1
ATOM 687 O O . VAL A 1 86 ? -10.957 -3.056 9.305 1.00 97.44 86 VAL A O 1
ATOM 690 N N . PHE A 1 87 ? -10.282 -0.969 8.762 1.00 96.44 87 PHE A N 1
ATOM 691 C CA . PHE A 1 87 ? -9.051 -1.347 8.078 1.00 96.44 87 PHE A CA 1
ATOM 692 C C . PHE A 1 87 ? -7.829 -0.717 8.770 1.00 96.44 87 PHE A C 1
ATOM 694 O O . PHE A 1 87 ? -7.530 0.461 8.555 1.00 96.44 87 PHE A O 1
ATOM 701 N N . PRO A 1 88 ? -7.104 -1.469 9.617 1.00 96.69 88 PRO A N 1
ATOM 702 C CA . PRO A 1 88 ? -5.814 -1.033 10.141 1.00 96.69 88 PRO A CA 1
ATOM 703 C C . PRO A 1 88 ? -4.774 -0.987 9.015 1.00 96.69 88 PRO A C 1
ATOM 705 O O . PRO A 1 88 ? -4.513 -1.999 8.371 1.00 96.69 88 PRO A O 1
ATOM 708 N N . LEU A 1 89 ? -4.189 0.189 8.783 1.00 96.50 89 LEU A N 1
ATOM 709 C CA . LEU A 1 89 ? -3.172 0.421 7.753 1.00 96.50 89 LEU A CA 1
ATOM 710 C C . LEU A 1 89 ? -1.988 1.206 8.320 1.00 96.50 89 LEU A C 1
ATOM 712 O O . LEU A 1 89 ? -2.151 2.032 9.235 1.00 96.50 89 LEU A O 1
ATOM 716 N N . ASP A 1 90 ? -0.817 0.953 7.745 1.00 95.81 90 ASP A N 1
ATOM 717 C CA . ASP A 1 90 ? 0.378 1.776 7.901 1.00 95.81 90 ASP A CA 1
ATOM 718 C C . ASP A 1 90 ? 0.327 3.019 6.990 1.00 95.81 90 ASP A C 1
ATOM 720 O O . ASP A 1 90 ? -0.459 3.092 6.044 1.00 95.81 90 ASP A O 1
ATOM 724 N N . CYS A 1 91 ? 1.133 4.042 7.303 1.00 95.94 91 CYS A N 1
ATOM 725 C CA . CYS A 1 91 ? 1.125 5.325 6.578 1.00 95.94 91 CYS A CA 1
ATOM 726 C C . CYS A 1 91 ? 1.640 5.222 5.138 1.00 95.94 91 CYS A C 1
ATOM 728 O O . CYS A 1 91 ? 1.404 6.103 4.315 1.00 95.94 91 CYS A O 1
ATOM 730 N N . ASP A 1 92 ? 2.345 4.143 4.835 1.00 96.12 92 ASP A N 1
ATOM 731 C CA . ASP A 1 92 ? 2.881 3.807 3.528 1.00 96.12 92 ASP A CA 1
ATOM 732 C C . ASP A 1 92 ? 1.992 2.837 2.738 1.00 96.12 92 ASP A C 1
ATOM 734 O O . ASP A 1 92 ? 2.366 2.434 1.637 1.00 96.12 92 ASP A O 1
ATOM 738 N N . GLU A 1 93 ? 0.807 2.489 3.245 1.00 97.75 93 GLU A N 1
ATOM 739 C CA . GLU A 1 93 ? -0.112 1.538 2.618 1.00 97.75 93 GLU A CA 1
ATOM 740 C C . GLU A 1 93 ? -1.346 2.241 2.047 1.00 97.75 93 GLU A C 1
ATOM 742 O O . GLU A 1 93 ? -2.061 2.942 2.760 1.00 97.75 93 GLU A O 1
ATOM 747 N N . PHE A 1 94 ? -1.621 2.019 0.758 1.00 98.38 94 PHE A N 1
ATOM 748 C CA . PHE A 1 94 ? -2.721 2.651 0.025 1.00 98.38 94 PHE A CA 1
ATOM 749 C C . PHE A 1 94 ? -3.626 1.596 -0.611 1.00 98.38 94 PHE A C 1
ATOM 751 O O . PHE A 1 94 ? -3.163 0.750 -1.383 1.00 98.38 94 PHE A O 1
ATOM 758 N N . LEU A 1 95 ? -4.921 1.646 -0.298 1.00 98.31 95 LEU A N 1
ATOM 759 C CA . LEU A 1 95 ? -5.894 0.652 -0.738 1.00 98.31 95 LEU A CA 1
ATOM 760 C C . LEU A 1 95 ? -6.319 0.845 -2.200 1.00 98.31 95 LEU A C 1
ATOM 762 O O . LEU A 1 95 ? -6.815 1.892 -2.612 1.00 98.31 95 LEU A O 1
ATOM 766 N N . ALA A 1 96 ? -6.243 -0.229 -2.975 1.00 97.81 96 ALA A N 1
ATOM 767 C CA . ALA A 1 96 ? -6.818 -0.310 -4.307 1.00 97.81 96 ALA A CA 1
ATOM 768 C C . ALA A 1 96 ? -7.665 -1.575 -4.456 1.00 97.81 96 ALA A C 1
ATOM 770 O O . ALA A 1 96 ? -7.447 -2.593 -3.797 1.00 97.81 96 ALA A O 1
ATOM 771 N N . LEU A 1 97 ? -8.614 -1.541 -5.383 1.00 96.25 97 LEU A N 1
ATOM 772 C CA . LEU A 1 97 ? -9.272 -2.740 -5.876 1.00 96.25 97 LEU A CA 1
ATOM 773 C C . LEU A 1 97 ? -8.359 -3.427 -6.895 1.00 96.25 97 LEU A C 1
ATOM 775 O O . LEU A 1 97 ? -7.852 -2.787 -7.819 1.00 96.25 97 LEU A O 1
ATOM 779 N N . SER A 1 98 ? -8.158 -4.734 -6.758 1.00 91.56 98 SER A N 1
ATOM 780 C CA . SER A 1 98 ? -7.462 -5.508 -7.780 1.00 91.56 98 SER A CA 1
ATOM 781 C C . SER A 1 98 ? -8.346 -5.657 -9.015 1.00 91.56 98 SER A C 1
ATOM 783 O O . SER A 1 98 ? -9.494 -6.087 -8.917 1.00 91.56 98 SER A O 1
ATOM 785 N N . SER A 1 99 ? -7.794 -5.387 -10.192 1.00 86.62 99 SER A N 1
ATOM 786 C CA . SER A 1 99 ? -8.424 -5.708 -11.469 1.00 86.62 99 SER A CA 1
ATOM 787 C C . SER A 1 99 ? -7.414 -6.386 -12.387 1.00 86.62 99 SER A C 1
ATOM 789 O O . SER A 1 99 ? -6.202 -6.245 -12.222 1.00 86.62 99 SER A O 1
ATOM 791 N N . GLU A 1 100 ? -7.922 -7.106 -13.382 1.00 74.69 100 GLU A N 1
ATOM 792 C CA . GLU A 1 100 ? -7.126 -7.651 -14.486 1.00 74.69 100 GLU A CA 1
ATOM 793 C C . GLU A 1 100 ? -6.391 -6.544 -15.246 1.00 74.69 100 GLU A C 1
ATOM 795 O O . GLU A 1 100 ? -5.296 -6.765 -15.747 1.00 74.69 100 GLU A O 1
ATOM 800 N N . ARG A 1 101 ? -6.957 -5.329 -15.252 1.00 78.56 101 ARG A N 1
ATOM 801 C CA . ARG A 1 101 ? -6.354 -4.120 -15.826 1.00 78.56 101 ARG A CA 1
ATOM 802 C C . ARG A 1 101 ? -5.625 -3.274 -14.778 1.00 78.56 101 ARG A C 1
ATOM 804 O O . ARG A 1 101 ? -5.623 -2.048 -14.862 1.00 78.56 101 ARG A O 1
ATOM 811 N N . GLY A 1 102 ? -5.001 -3.920 -13.796 1.00 84.06 102 GLY A N 1
ATOM 812 C CA . GLY A 1 102 ? -4.204 -3.258 -12.763 1.00 84.06 102 GLY A CA 1
ATOM 813 C C . GLY A 1 102 ? -5.036 -2.707 -11.595 1.00 84.06 102 GLY A C 1
ATOM 814 O O . GLY A 1 102 ? -6.242 -2.939 -11.516 1.00 84.06 102 GLY A O 1
ATOM 815 N N . PRO A 1 103 ? -4.408 -2.011 -10.634 1.00 93.25 103 PRO A N 1
ATOM 816 C CA . PRO A 1 103 ? -5.099 -1.455 -9.475 1.00 93.25 103 PRO A CA 1
ATOM 817 C C . PRO A 1 103 ? -6.107 -0.371 -9.880 1.00 93.25 103 PRO A C 1
ATOM 819 O O . PRO A 1 103 ? -5.846 0.472 -10.741 1.00 93.25 103 PRO A O 1
ATOM 822 N N . ARG A 1 104 ? -7.270 -0.389 -9.227 1.00 94.19 104 ARG A N 1
ATOM 823 C CA . ARG A 1 104 ? -8.378 0.545 -9.434 1.00 94.19 104 ARG A CA 1
ATOM 824 C C . ARG A 1 104 ? -8.653 1.309 -8.144 1.00 94.19 104 ARG A C 1
ATOM 826 O O . ARG A 1 104 ? -8.762 0.712 -7.080 1.00 94.19 104 ARG A O 1
ATOM 833 N N . PHE A 1 105 ? -8.801 2.623 -8.259 1.00 96.06 105 PHE A N 1
ATOM 834 C CA . PHE A 1 105 ? -8.966 3.535 -7.120 1.00 96.06 105 PHE A CA 1
ATOM 835 C C . PHE A 1 105 ? -10.356 4.174 -7.069 1.00 96.06 105 PHE A C 1
ATOM 837 O O . PHE A 1 105 ? -10.563 5.187 -6.405 1.00 96.06 105 PHE A O 1
ATOM 844 N N . ASP A 1 106 ? -11.314 3.634 -7.821 1.00 94.19 106 ASP A N 1
ATOM 845 C CA . ASP A 1 106 ? -12.636 4.231 -7.898 1.00 94.19 106 ASP A CA 1
ATOM 846 C C . ASP A 1 106 ? -13.490 3.854 -6.678 1.00 94.19 106 ASP A C 1
ATOM 848 O O . ASP A 1 106 ? -13.626 2.686 -6.302 1.00 94.19 106 ASP A O 1
ATOM 852 N N . LYS A 1 107 ? -14.063 4.884 -6.046 1.00 97.38 107 LYS A N 1
ATOM 853 C CA . LYS A 1 107 ? -14.855 4.758 -4.819 1.00 97.38 107 LYS A CA 1
ATOM 854 C C . LYS A 1 107 ? -16.035 3.800 -4.987 1.00 97.38 107 LYS A C 1
ATOM 856 O O . LYS A 1 107 ? -16.284 2.990 -4.103 1.00 97.38 107 LYS A O 1
ATOM 861 N N . ALA A 1 108 ? -16.746 3.883 -6.112 1.00 97.75 108 ALA A N 1
ATOM 862 C CA . ALA A 1 108 ? -17.965 3.113 -6.339 1.00 97.75 108 ALA A CA 1
ATOM 863 C C . ALA A 1 108 ? -17.710 1.597 -6.330 1.00 97.75 108 ALA A C 1
ATOM 865 O O . ALA A 1 108 ? -18.395 0.883 -5.600 1.00 97.75 108 ALA A O 1
ATOM 866 N N . ASN A 1 109 ? -16.708 1.103 -7.068 1.00 96.69 109 ASN A N 1
ATOM 867 C CA . ASN A 1 109 ? -16.418 -0.332 -7.095 1.00 96.69 109 ASN A CA 1
ATOM 868 C C . ASN A 1 109 ? -15.826 -0.818 -5.765 1.00 96.69 109 ASN A C 1
ATOM 870 O O . ASN A 1 109 ? -16.165 -1.909 -5.314 1.00 96.69 109 ASN A O 1
ATOM 874 N N . ILE A 1 110 ? -14.983 -0.014 -5.103 1.00 97.88 110 ILE A N 1
ATOM 875 C CA . ILE A 1 110 ? -14.460 -0.356 -3.768 1.00 97.88 110 ILE A CA 1
ATOM 876 C C . ILE A 1 110 ? -15.610 -0.501 -2.760 1.00 97.88 110 ILE A C 1
ATOM 878 O O . ILE A 1 110 ? -15.669 -1.489 -2.030 1.00 97.88 110 ILE A O 1
ATOM 882 N N . HIS A 1 111 ? -16.558 0.440 -2.752 1.00 98.19 111 HIS A N 1
ATOM 883 C CA . HIS A 1 111 ? -17.732 0.392 -1.874 1.00 98.19 111 HIS A CA 1
ATOM 884 C C . HIS A 1 111 ? -18.657 -0.775 -2.213 1.00 98.19 111 HIS A C 1
ATOM 886 O O . HIS A 1 111 ? -19.152 -1.431 -1.304 1.00 98.19 111 HIS A O 1
ATOM 892 N N . GLN A 1 112 ? -18.838 -1.095 -3.497 1.00 97.75 112 GLN A N 1
ATOM 893 C CA . GLN A 1 112 ? -19.605 -2.270 -3.913 1.00 97.75 112 GLN A CA 1
ATOM 894 C C . GLN A 1 112 ? -19.001 -3.572 -3.372 1.00 97.75 112 GLN A C 1
ATOM 896 O O . GLN A 1 112 ? -19.742 -4.462 -2.950 1.00 97.75 112 GLN A O 1
ATOM 901 N N . VAL A 1 113 ? -17.667 -3.687 -3.350 1.00 97.19 113 VAL A N 1
ATOM 902 C CA . VAL A 1 113 ? -17.007 -4.833 -2.715 1.00 97.19 113 VAL A CA 1
ATOM 903 C C . VAL A 1 113 ? -17.335 -4.862 -1.229 1.00 97.19 113 VAL A C 1
ATOM 905 O O . VAL A 1 113 ? -17.853 -5.878 -0.778 1.00 97.19 113 VAL A O 1
ATOM 908 N N . PHE A 1 114 ? -17.130 -3.773 -0.481 1.00 97.69 114 PHE A N 1
ATOM 909 C CA . PHE A 1 114 ? -17.474 -3.741 0.948 1.00 97.69 114 PHE A CA 1
ATOM 910 C C . PHE A 1 114 ? -18.943 -4.085 1.221 1.00 97.69 114 PHE A C 1
ATOM 912 O O . PHE A 1 114 ? -19.214 -4.857 2.136 1.00 97.69 114 PHE A O 1
ATOM 919 N N . GLU A 1 115 ? -19.877 -3.604 0.400 1.00 98.00 115 GLU A N 1
ATOM 920 C CA . GLU A 1 115 ? -21.297 -3.948 0.520 1.00 98.00 115 GLU A CA 1
ATOM 921 C C . GLU A 1 115 ? -21.521 -5.460 0.374 1.00 98.00 115 GLU A C 1
ATOM 923 O O . GLU A 1 115 ? -22.184 -6.074 1.204 1.00 98.00 115 GLU A O 1
ATOM 928 N N . SER A 1 116 ? -20.881 -6.098 -0.611 1.00 96.88 116 SER A N 1
ATOM 929 C CA . SER A 1 116 ? -20.967 -7.556 -0.784 1.00 96.88 116 SER A CA 1
ATOM 930 C C . SER A 1 116 ? -20.346 -8.352 0.375 1.00 96.88 116 SER A C 1
ATOM 932 O O . SER A 1 116 ? -20.758 -9.480 0.658 1.00 96.88 116 SER A O 1
ATOM 934 N N . LEU A 1 117 ? -19.366 -7.776 1.077 1.00 97.12 117 LEU A N 1
ATOM 935 C CA . LEU A 1 117 ? -18.721 -8.421 2.220 1.00 97.12 117 LEU A CA 1
ATOM 936 C C . LEU A 1 117 ? -19.610 -8.425 3.470 1.00 97.12 117 LEU A C 1
ATOM 938 O O . LEU A 1 117 ? -19.371 -9.241 4.358 1.00 97.12 117 LEU A O 1
ATOM 942 N N . LYS A 1 118 ? -20.647 -7.577 3.558 1.00 96.38 118 LYS A N 1
ATOM 943 C CA . LYS A 1 118 ? -21.536 -7.510 4.736 1.00 96.38 118 LYS A CA 1
ATOM 944 C C . LYS A 1 118 ? -22.249 -8.829 5.016 1.00 96.38 118 LYS A C 1
ATOM 946 O O . LYS A 1 118 ? -22.417 -9.195 6.180 1.00 96.38 118 LYS A O 1
ATOM 951 N N . GLU A 1 119 ? -22.571 -9.576 3.964 1.00 93.44 119 GLU A N 1
ATOM 952 C CA . GLU A 1 119 ? -23.210 -10.895 4.040 1.00 93.44 119 GLU A CA 1
ATOM 953 C C . GLU A 1 119 ? -22.271 -11.998 4.557 1.00 93.44 119 GLU A C 1
ATOM 955 O O . GLU A 1 119 ? -22.709 -13.101 4.885 1.00 93.44 119 GLU A O 1
ATOM 960 N N . HIS A 1 120 ? -20.970 -11.716 4.655 1.00 94.44 120 HIS A N 1
ATOM 961 C CA . HIS A 1 120 ? -19.967 -12.681 5.075 1.00 94.44 120 HIS A CA 1
ATOM 962 C C . HIS A 1 120 ? -19.618 -12.504 6.559 1.00 94.44 120 HIS A C 1
ATOM 964 O O . HIS A 1 120 ? -19.406 -11.399 7.061 1.00 94.44 120 HIS A O 1
ATOM 970 N N . ASN A 1 121 ? -19.523 -13.630 7.265 1.00 94.62 121 ASN A N 1
ATOM 971 C CA . ASN A 1 121 ? -19.058 -13.712 8.648 1.00 94.62 121 ASN A CA 1
ATOM 972 C C . ASN A 1 121 ? -17.714 -14.444 8.662 1.00 94.62 121 ASN A C 1
ATOM 974 O O . ASN A 1 121 ? -17.671 -15.666 8.810 1.00 94.62 121 ASN A O 1
ATOM 978 N N . ALA A 1 122 ? -16.635 -13.705 8.406 1.00 96.19 122 ALA A N 1
ATOM 979 C CA . ALA A 1 122 ? -15.296 -14.242 8.191 1.00 96.19 122 ALA A CA 1
ATOM 980 C C . ALA A 1 122 ? -14.213 -13.319 8.768 1.00 96.19 122 ALA A C 1
ATOM 982 O O . ALA A 1 122 ? -14.436 -12.127 8.978 1.00 96.19 122 ALA A O 1
ATOM 983 N N . THR A 1 123 ? -13.018 -13.873 8.958 1.00 95.69 123 THR A N 1
ATOM 984 C CA . THR A 1 123 ? -11.778 -13.102 9.043 1.00 95.69 123 THR A CA 1
ATOM 985 C C . THR A 1 123 ? -11.419 -12.642 7.633 1.00 95.69 123 THR A C 1
ATOM 987 O O . THR A 1 123 ? -11.115 -13.468 6.766 1.00 95.69 123 THR A O 1
ATOM 990 N N . PHE A 1 124 ? -11.477 -11.335 7.379 1.00 97.00 124 PHE A N 1
ATOM 991 C CA . PHE A 1 124 ? -11.169 -10.796 6.060 1.00 97.00 124 PHE A CA 1
ATOM 992 C C . PHE A 1 124 ? -9.690 -10.454 5.933 1.00 97.00 124 PHE A C 1
ATOM 994 O O . PHE A 1 124 ? -9.092 -9.832 6.812 1.00 97.00 124 PHE A O 1
ATOM 1001 N N . VAL A 1 125 ? -9.107 -10.837 4.802 1.00 95.75 125 VAL A N 1
ATOM 1002 C CA . VAL A 1 125 ? -7.722 -10.519 4.463 1.00 95.75 125 VAL A CA 1
ATOM 1003 C C . VAL A 1 125 ? -7.587 -10.072 3.022 1.00 95.75 125 VAL A C 1
ATOM 1005 O O . VAL A 1 125 ? -8.367 -10.463 2.161 1.00 95.75 125 VAL A O 1
ATOM 1008 N N . LEU A 1 126 ? -6.540 -9.312 2.736 1.00 95.06 126 LEU A N 1
ATOM 1009 C CA . LEU A 1 126 ? -5.982 -9.191 1.394 1.00 95.06 126 LEU A CA 1
ATOM 1010 C C . LEU A 1 126 ? -4.586 -9.809 1.361 1.00 95.06 126 LEU A C 1
ATOM 1012 O O . LEU A 1 126 ? -3.953 -10.000 2.401 1.00 95.06 126 LEU A O 1
ATOM 1016 N N . ARG A 1 127 ? -4.127 -10.163 0.159 1.00 94.38 127 ARG A N 1
ATOM 1017 C CA . ARG A 1 127 ? -2.850 -10.868 -0.056 1.00 94.38 127 ARG A CA 1
ATOM 1018 C C . ARG A 1 127 ? -2.022 -10.314 -1.212 1.00 94.38 127 ARG A C 1
ATOM 1020 O O . ARG A 1 127 ? -1.077 -10.961 -1.643 1.00 94.38 127 ARG A O 1
ATOM 1027 N N . ARG A 1 128 ? -2.409 -9.171 -1.774 1.00 94.88 128 ARG A N 1
ATOM 1028 C CA . ARG A 1 128 ? -1.778 -8.603 -2.969 1.00 94.88 128 ARG A CA 1
ATOM 1029 C C . ARG A 1 128 ? -1.127 -7.288 -2.588 1.00 94.88 128 ARG A C 1
ATOM 1031 O O . ARG A 1 128 ? -1.826 -6.356 -2.201 1.00 94.88 128 ARG A O 1
ATOM 1038 N N . VAL A 1 129 ? 0.192 -7.217 -2.709 1.00 95.56 129 VAL A N 1
ATOM 1039 C CA . VAL A 1 129 ? 0.962 -6.004 -2.436 1.00 95.56 129 VAL A CA 1
ATOM 1040 C C . VAL A 1 129 ? 1.803 -5.640 -3.654 1.00 95.56 129 VAL A C 1
ATOM 1042 O O . VAL A 1 129 ? 2.453 -6.494 -4.257 1.00 95.56 129 VAL A O 1
ATOM 1045 N N . LEU A 1 130 ? 1.756 -4.365 -4.025 1.00 96.31 130 LEU A N 1
ATOM 1046 C CA . LEU A 1 130 ? 2.602 -3.730 -5.025 1.00 96.31 130 LEU A CA 1
ATOM 1047 C C . LEU A 1 130 ? 3.604 -2.839 -4.290 1.00 96.31 130 LEU A C 1
ATOM 1049 O O . LEU A 1 130 ? 3.289 -1.708 -3.924 1.00 96.31 130 LEU A O 1
ATOM 1053 N N . LEU A 1 131 ? 4.798 -3.377 -4.056 1.00 95.88 131 LEU A N 1
ATOM 1054 C CA . LEU A 1 131 ? 5.901 -2.699 -3.386 1.00 95.88 131 LEU A CA 1
ATOM 1055 C C . LEU A 1 131 ? 6.596 -1.760 -4.369 1.00 95.88 131 LEU A C 1
ATOM 1057 O O . LEU A 1 131 ? 7.031 -2.202 -5.434 1.00 95.88 131 LEU A O 1
ATOM 1061 N N . ASN A 1 132 ? 6.719 -0.480 -4.033 1.00 94.75 132 ASN A N 1
ATOM 1062 C CA . ASN A 1 132 ? 7.374 0.479 -4.915 1.00 94.75 132 ASN A CA 1
ATOM 1063 C C . ASN A 1 132 ? 8.869 0.181 -5.101 1.00 94.75 132 ASN A C 1
ATOM 1065 O O . ASN A 1 132 ? 9.557 -0.269 -4.180 1.00 94.75 132 ASN A O 1
ATOM 1069 N N . ILE A 1 133 ? 9.377 0.474 -6.297 1.00 92.50 133 ILE A N 1
ATOM 1070 C CA . ILE A 1 133 ? 10.806 0.390 -6.597 1.00 92.50 133 ILE A CA 1
ATOM 1071 C C . ILE A 1 133 ? 11.436 1.779 -6.414 1.00 92.50 133 ILE A C 1
ATOM 1073 O O . ILE A 1 133 ? 10.945 2.753 -6.994 1.00 92.50 133 ILE A O 1
ATOM 1077 N N . PRO A 1 134 ? 12.503 1.909 -5.603 1.00 87.56 134 PRO A N 1
ATOM 1078 C CA . PRO A 1 134 ? 13.165 3.192 -5.400 1.00 87.56 134 PRO A CA 1
ATOM 1079 C C . PRO A 1 134 ? 13.720 3.725 -6.727 1.00 87.56 134 PRO A C 1
ATOM 1081 O O . PRO A 1 134 ? 14.312 2.982 -7.504 1.00 87.56 134 PRO A O 1
ATOM 1084 N N . GLN A 1 135 ? 13.540 5.026 -6.971 1.00 84.00 135 GLN A N 1
ATOM 1085 C CA . GLN A 1 135 ? 14.011 5.740 -8.172 1.00 84.00 135 GLN A CA 1
ATOM 1086 C C . GLN A 1 135 ? 13.398 5.290 -9.508 1.00 84.00 135 GLN A C 1
ATOM 1088 O O . GLN A 1 135 ? 13.793 5.800 -10.556 1.00 84.00 135 GLN A O 1
ATOM 1093 N N . GLU A 1 136 ? 12.389 4.420 -9.485 1.00 89.25 136 GLU A N 1
ATOM 1094 C CA . GLU A 1 136 ? 11.670 3.986 -10.681 1.00 89.25 136 GLU A CA 1
ATOM 1095 C C . GLU A 1 136 ? 10.164 4.267 -10.552 1.00 89.25 136 GLU A C 1
ATOM 1097 O O . GLU A 1 136 ? 9.370 3.370 -10.250 1.00 89.25 136 GLU A O 1
ATOM 1102 N N . PRO A 1 137 ? 9.733 5.523 -10.771 1.00 91.56 137 PRO A N 1
ATOM 1103 C CA . PRO A 1 137 ? 8.336 5.901 -10.624 1.00 91.56 137 PRO A CA 1
ATOM 1104 C C . PRO A 1 137 ? 7.413 5.035 -11.480 1.00 91.56 137 PRO A C 1
ATOM 1106 O O . PRO A 1 137 ? 7.617 4.865 -12.680 1.00 91.56 137 PRO A O 1
ATOM 1109 N N . GLY A 1 138 ? 6.362 4.501 -10.860 1.00 92.25 138 GLY A N 1
ATOM 1110 C CA . GLY A 1 138 ? 5.390 3.646 -11.538 1.00 92.25 138 GLY A CA 1
ATOM 1111 C C . GLY A 1 138 ? 5.828 2.190 -11.686 1.00 92.25 138 GLY A C 1
ATOM 1112 O O . GLY A 1 138 ? 5.032 1.399 -12.183 1.00 92.25 138 GLY A O 1
ATOM 1113 N N . PHE A 1 139 ? 7.029 1.810 -11.243 1.00 93.88 139 PHE A N 1
ATOM 1114 C CA . PHE A 1 139 ? 7.445 0.413 -11.176 1.00 93.88 139 PHE A CA 1
ATOM 1115 C C . PHE A 1 139 ? 7.204 -0.185 -9.787 1.00 93.88 139 PHE A C 1
ATOM 1117 O O . PHE A 1 139 ? 7.506 0.419 -8.755 1.00 93.88 139 PHE A O 1
ATOM 1124 N N . PHE A 1 140 ? 6.673 -1.406 -9.775 1.00 95.12 140 PHE A N 1
ATOM 1125 C CA . PHE A 1 140 ? 6.297 -2.120 -8.563 1.00 95.12 140 PHE A CA 1
ATOM 1126 C C . PHE A 1 140 ? 6.726 -3.580 -8.618 1.00 95.12 140 PHE A C 1
ATOM 1128 O O . PHE A 1 140 ? 6.561 -4.258 -9.634 1.00 95.12 140 PHE A O 1
ATOM 1135 N N . ARG A 1 141 ? 7.218 -4.093 -7.496 1.00 94.56 141 ARG A N 1
ATOM 1136 C CA . ARG A 1 141 ? 7.408 -5.523 -7.276 1.00 94.56 141 ARG A CA 1
ATOM 1137 C C . ARG A 1 141 ? 6.149 -6.109 -6.647 1.00 94.56 141 ARG A C 1
ATOM 1139 O O . ARG A 1 141 ? 5.571 -5.524 -5.735 1.00 94.56 141 ARG A O 1
ATOM 1146 N N . THR A 1 142 ? 5.728 -7.278 -7.110 1.00 93.31 142 THR A N 1
ATOM 1147 C CA . THR A 1 142 ? 4.601 -7.991 -6.503 1.00 93.31 142 THR A CA 1
ATOM 1148 C C . THR A 1 142 ? 5.049 -8.767 -5.274 1.00 93.31 142 THR A C 1
ATOM 1150 O O . THR A 1 142 ? 6.081 -9.435 -5.309 1.00 93.31 142 THR A O 1
ATOM 1153 N N . GLN A 1 143 ? 4.252 -8.728 -4.211 1.00 92.06 143 GLN A N 1
ATOM 1154 C CA . GLN A 1 143 ? 4.447 -9.551 -3.022 1.00 92.06 143 GLN A CA 1
ATOM 1155 C C . GLN A 1 143 ? 3.119 -10.134 -2.538 1.00 92.06 143 GLN A C 1
ATOM 1157 O O . GLN A 1 143 ? 2.069 -9.489 -2.619 1.00 92.06 143 GLN A O 1
ATOM 1162 N N . ILE A 1 144 ? 3.183 -11.354 -2.000 1.00 91.69 144 ILE A N 1
ATOM 1163 C CA . ILE A 1 144 ? 2.065 -11.989 -1.302 1.00 91.69 144 ILE A CA 1
ATOM 1164 C C . ILE A 1 144 ? 2.263 -11.783 0.195 1.00 91.69 144 ILE A C 1
ATOM 1166 O O . ILE A 1 144 ? 2.894 -12.590 0.872 1.00 91.69 144 ILE A O 1
ATOM 1170 N N . ILE A 1 145 ? 1.735 -10.671 0.703 1.00 91.25 145 ILE A N 1
ATOM 1171 C CA . ILE A 1 145 ? 1.749 -10.340 2.129 1.00 91.25 145 ILE A CA 1
ATOM 1172 C C . ILE A 1 145 ? 0.308 -10.250 2.600 1.00 91.25 145 ILE A C 1
ATOM 1174 O O . ILE A 1 145 ? -0.523 -9.589 1.978 1.00 91.25 145 ILE A O 1
ATOM 1178 N N . GLN A 1 146 ? 0.014 -10.941 3.696 1.00 92.69 146 GLN A N 1
ATOM 1179 C CA . GLN A 1 146 ? -1.302 -10.911 4.307 1.00 92.69 146 GLN A CA 1
ATOM 1180 C C . GLN A 1 146 ? -1.483 -9.632 5.128 1.00 92.69 146 GLN A C 1
ATOM 1182 O O . GLN A 1 146 ? -0.602 -9.269 5.911 1.00 92.69 146 GLN A O 1
ATOM 1187 N N . LYS A 1 147 ? -2.639 -8.984 4.964 1.00 94.62 147 LYS A N 1
ATOM 1188 C CA . LYS A 1 147 ? -3.120 -7.885 5.812 1.00 94.62 147 LYS A CA 1
ATOM 1189 C C . LYS A 1 147 ? -4.592 -8.094 6.129 1.00 94.62 147 LYS A C 1
ATOM 1191 O O . LYS A 1 147 ? -5.368 -8.429 5.231 1.00 94.62 147 LYS A O 1
ATOM 1196 N N . GLY A 1 148 ? -4.952 -7.942 7.398 1.00 94.69 148 GLY A N 1
ATOM 1197 C CA . GLY A 1 148 ? -6.314 -8.156 7.877 1.00 94.69 148 GLY A CA 1
ATOM 1198 C C . GLY A 1 148 ? -7.149 -6.887 7.982 1.00 94.69 148 GLY A C 1
ATOM 1199 O O . GLY A 1 148 ? -6.628 -5.808 8.248 1.00 94.69 148 GLY A O 1
ATOM 1200 N N . PHE A 1 149 ? -8.459 -7.045 7.831 1.00 97.06 149 PHE A N 1
ATOM 1201 C CA . PHE A 1 149 ? -9.456 -6.033 8.169 1.00 97.06 149 PHE A CA 1
ATOM 1202 C C . PHE A 1 149 ? -10.701 -6.712 8.748 1.00 97.06 149 PHE A C 1
ATOM 1204 O O . PHE A 1 149 ? -10.887 -7.922 8.608 1.00 97.06 149 PHE A O 1
ATOM 1211 N N . PHE A 1 150 ? -11.538 -5.950 9.448 1.00 97.56 150 PHE A N 1
ATOM 1212 C CA . PHE A 1 150 ? -12.537 -6.530 10.346 1.00 97.56 150 PHE A CA 1
ATOM 1213 C C . PHE A 1 150 ? -13.905 -5.931 10.098 1.00 97.56 150 PHE A C 1
ATOM 1215 O O . PHE A 1 150 ? -14.038 -4.726 9.902 1.00 97.56 150 PHE A O 1
ATOM 1222 N N . LYS A 1 151 ? -14.930 -6.779 10.151 1.00 97.31 151 LYS A N 1
ATOM 1223 C CA . LYS A 1 151 ? -16.316 -6.337 10.299 1.00 97.31 151 LYS A CA 1
ATOM 1224 C C . LY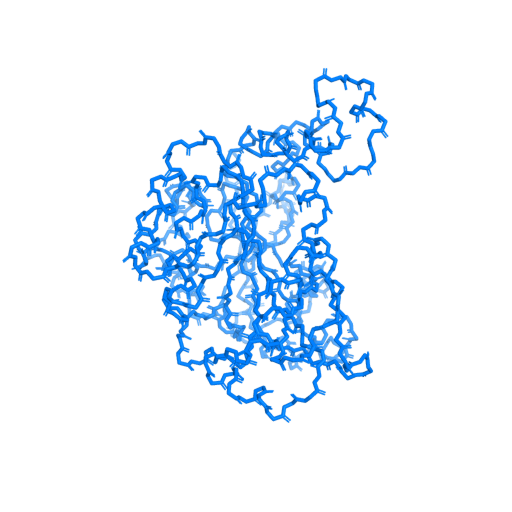S A 1 151 ? -16.515 -5.802 11.720 1.00 97.31 151 LYS A C 1
ATOM 1226 O O . LYS A 1 151 ? -15.861 -6.295 12.646 1.00 97.31 151 LYS A O 1
ATOM 1231 N N . LYS A 1 152 ? -17.410 -4.832 11.903 1.00 97.38 152 LYS A N 1
ATOM 1232 C CA . LYS A 1 152 ? -17.793 -4.320 13.229 1.00 97.38 152 LYS A CA 1
ATOM 1233 C C . LYS A 1 152 ? -18.059 -5.467 14.216 1.00 97.38 152 LYS A C 1
ATOM 1235 O O . LYS A 1 152 ? -18.715 -6.451 13.864 1.00 97.38 152 LYS A O 1
ATOM 1240 N N . GLY A 1 153 ? -17.524 -5.356 15.430 1.00 97.19 153 GLY A N 1
ATOM 1241 C CA . GLY A 1 153 ? -17.689 -6.335 16.506 1.00 97.19 153 GLY A CA 1
ATOM 1242 C C . GLY A 1 153 ? -16.959 -7.667 16.315 1.00 97.19 153 GLY A C 1
ATOM 1243 O O . GLY A 1 153 ? -17.204 -8.594 17.084 1.00 97.19 153 GLY A O 1
ATOM 1244 N N . SER A 1 154 ? -16.105 -7.811 15.293 1.00 97.50 154 SER A N 1
ATOM 1245 C CA . SER A 1 154 ? -15.427 -9.088 15.013 1.00 97.50 154 SER A CA 1
ATOM 1246 C C . SER A 1 154 ? -13.971 -9.156 15.467 1.00 97.50 154 SER A C 1
ATOM 1248 O O . SER A 1 154 ? -13.437 -10.261 15.564 1.00 97.50 154 SER A O 1
ATOM 1250 N N . LEU A 1 155 ? -13.319 -8.020 15.738 1.00 97.38 155 LEU A N 1
ATOM 1251 C CA . LEU A 1 155 ? -11.899 -7.978 16.085 1.00 97.38 155 LEU A CA 1
ATOM 1252 C C . LEU A 1 155 ? -11.629 -8.560 17.482 1.00 97.38 155 LEU A C 1
ATOM 1254 O O . LEU A 1 155 ? -12.212 -8.119 18.472 1.00 97.38 155 LEU A O 1
ATOM 1258 N N . VAL A 1 156 ? -10.668 -9.483 17.567 1.00 96.38 156 VAL A N 1
ATOM 1259 C CA . VAL A 1 156 ? -10.164 -10.036 18.834 1.00 96.38 156 VAL A CA 1
ATOM 1260 C C . VAL A 1 156 ? -8.769 -9.498 19.139 1.00 96.38 156 VAL A C 1
ATOM 1262 O O . VAL A 1 156 ? -8.564 -8.902 20.193 1.00 96.38 156 VAL A O 1
ATOM 1265 N N . GLU A 1 157 ? -7.823 -9.675 18.214 1.00 94.94 157 GLU A N 1
ATOM 1266 C CA . GLU A 1 157 ? -6.419 -9.300 18.406 1.00 94.94 157 GLU A CA 1
ATOM 1267 C C . GLU A 1 157 ? -5.771 -8.846 17.090 1.00 94.94 157 GLU A C 1
ATOM 1269 O O . GLU A 1 157 ? -6.131 -9.298 15.997 1.00 94.94 157 GLU A O 1
ATOM 1274 N N . LEU A 1 158 ? -4.798 -7.942 17.222 1.00 94.19 158 LEU A N 1
ATOM 1275 C CA . LEU A 1 158 ? -3.933 -7.458 16.155 1.00 94.19 158 LEU A CA 1
ATOM 1276 C C . LEU A 1 158 ? -2.470 -7.588 16.563 1.00 94.19 158 LEU A C 1
ATOM 1278 O O . LEU A 1 158 ? -2.065 -7.084 17.611 1.00 94.19 158 LEU A O 1
ATOM 1282 N N . ASP A 1 159 ? -1.658 -8.165 15.682 1.00 92.94 159 ASP A N 1
ATOM 1283 C CA . ASP A 1 159 ? -0.210 -8.057 15.785 1.00 92.94 159 ASP A CA 1
ATOM 1284 C C . ASP A 1 159 ? 0.272 -6.662 15.349 1.00 92.94 159 ASP A C 1
ATOM 1286 O O . ASP A 1 159 ? -0.444 -5.885 14.712 1.00 92.94 159 ASP A O 1
ATOM 1290 N N . ARG A 1 160 ? 1.530 -6.338 15.663 1.00 88.31 160 ARG A N 1
ATOM 1291 C CA . ARG A 1 160 ? 2.118 -5.015 15.391 1.00 88.31 160 ARG A CA 1
ATOM 1292 C C . ARG A 1 160 ? 2.102 -4.624 13.907 1.00 88.31 160 ARG A C 1
ATOM 1294 O O . ARG A 1 160 ? 2.007 -3.436 13.612 1.00 88.31 160 ARG A O 1
ATOM 1301 N N . GLY A 1 161 ? 2.252 -5.599 13.007 1.00 86.75 161 GLY A N 1
ATOM 1302 C CA . GLY A 1 161 ? 2.268 -5.387 11.556 1.00 86.75 161 GLY A CA 1
ATOM 1303 C C . GLY A 1 161 ? 0.925 -5.649 10.871 1.00 86.75 161 GLY A C 1
ATOM 1304 O O . GLY A 1 161 ? 0.833 -5.500 9.655 1.00 86.75 161 GLY A O 1
ATOM 1305 N N . PHE A 1 162 ? -0.113 -6.029 11.623 1.00 91.12 162 PHE A N 1
ATOM 1306 C CA . PHE A 1 162 ? -1.445 -6.370 11.106 1.00 91.12 162 PHE A CA 1
ATOM 1307 C C . PHE A 1 162 ? -1.467 -7.562 10.125 1.00 91.12 162 PHE A C 1
ATOM 1309 O O . PHE A 1 162 ? -2.369 -7.682 9.288 1.00 91.12 162 PHE A O 1
ATOM 1316 N N . HIS A 1 163 ? -0.465 -8.439 10.197 1.00 89.94 163 HIS A N 1
ATOM 1317 C CA . HIS A 1 163 ? -0.305 -9.589 9.307 1.00 89.94 163 HIS A CA 1
ATOM 1318 C C . HIS A 1 163 ? -1.077 -10.829 9.766 1.00 89.94 163 HIS A C 1
ATOM 1320 O O . HIS A 1 163 ? -1.432 -11.685 8.947 1.00 89.94 163 HIS A O 1
ATOM 1326 N N . ASN A 1 164 ? -1.351 -10.923 11.066 1.00 92.31 164 ASN A N 1
ATOM 1327 C CA . ASN A 1 164 ? -1.976 -12.072 11.709 1.00 92.31 164 ASN A CA 1
ATOM 1328 C C . ASN A 1 164 ? -3.289 -11.636 12.371 1.00 92.31 164 ASN A C 1
ATOM 1330 O O . ASN A 1 164 ? -3.353 -11.527 13.595 1.00 92.31 164 ASN A O 1
ATOM 1334 N N . PRO A 1 165 ? -4.333 -11.337 11.576 1.00 91.62 165 PRO A N 1
ATOM 1335 C CA . PRO A 1 165 ? -5.605 -10.910 12.132 1.00 91.62 165 PRO A CA 1
ATOM 1336 C C . PRO A 1 165 ? -6.263 -12.045 12.910 1.00 91.62 165 PRO A C 1
ATOM 1338 O O . PRO A 1 165 ? -6.405 -13.155 12.395 1.00 91.62 165 PRO A O 1
ATOM 1341 N N . VAL A 1 166 ? -6.729 -11.741 14.121 1.00 95.31 166 VAL A N 1
ATOM 1342 C CA . VAL A 1 166 ? -7.548 -12.659 14.912 1.00 95.31 166 VAL A CA 1
ATOM 1343 C C . VAL A 1 166 ? -8.938 -12.057 15.053 1.00 95.31 166 VAL A C 1
ATOM 1345 O O . VAL A 1 166 ? -9.105 -10.953 15.575 1.00 95.31 166 VAL A O 1
ATOM 1348 N N . SER A 1 167 ? -9.943 -12.786 14.574 1.00 96.62 167 SER A N 1
ATOM 1349 C CA . SER A 1 167 ? -11.350 -12.410 14.700 1.00 96.62 167 SER A CA 1
ATOM 1350 C C . SER A 1 167 ? -12.150 -13.502 15.411 1.00 96.62 167 SER A C 1
ATOM 1352 O O . SER A 1 167 ? -11.659 -14.611 15.628 1.00 96.62 167 SER A O 1
ATOM 1354 N N . ILE A 1 168 ? -13.415 -13.214 15.718 1.00 97.31 168 ILE A N 1
ATOM 1355 C CA . ILE A 1 168 ? -14.370 -14.203 16.243 1.00 97.31 168 ILE A CA 1
ATOM 1356 C C . ILE A 1 168 ? -14.711 -15.327 15.241 1.00 97.31 168 ILE A C 1
ATOM 1358 O O . ILE A 1 168 ? -15.419 -16.268 15.596 1.00 97.31 168 ILE A O 1
ATOM 1362 N N . PHE A 1 169 ? -14.208 -15.255 14.003 1.00 95.88 169 PHE A N 1
ATOM 1363 C CA . PHE A 1 169 ? -14.375 -16.255 12.943 1.00 95.88 169 PHE A CA 1
ATOM 1364 C C . PHE A 1 169 ? -13.029 -16.923 12.577 1.00 95.88 169 PHE A C 1
ATOM 1366 O O . PHE A 1 169 ? -12.543 -16.751 11.455 1.00 95.88 169 PHE A O 1
ATOM 1373 N N . PRO A 1 170 ? -12.395 -17.688 13.488 1.00 91.31 170 PRO A N 1
ATOM 1374 C CA . PRO A 1 170 ? -11.028 -18.192 13.300 1.00 91.31 170 PRO A CA 1
ATOM 1375 C C . PRO A 1 170 ? -10.890 -19.222 12.167 1.00 91.31 170 PRO A C 1
ATOM 1377 O O . PRO A 1 170 ? -9.815 -19.364 11.585 1.00 91.31 170 PRO A O 1
ATOM 1380 N N . GLU A 1 171 ? -11.972 -19.927 11.832 1.00 92.25 171 GLU A N 1
ATOM 1381 C CA . GLU A 1 171 ? -11.981 -20.991 10.818 1.00 92.25 171 GLU A CA 1
ATOM 1382 C C . GLU A 1 171 ? -12.485 -20.521 9.447 1.00 92.25 171 GLU A C 1
ATOM 1384 O O . GLU A 1 171 ? -12.284 -21.211 8.449 1.00 92.25 171 GLU A O 1
ATOM 1389 N N . ASN A 1 172 ? -13.118 -19.345 9.370 1.00 94.50 172 ASN A N 1
ATOM 1390 C CA . ASN A 1 172 ? -13.678 -18.831 8.124 1.00 94.50 172 ASN A CA 1
ATOM 1391 C C . ASN A 1 172 ? -12.862 -17.641 7.628 1.00 94.50 172 ASN A C 1
ATOM 1393 O O . ASN A 1 172 ? -12.919 -16.559 8.209 1.00 94.50 172 ASN A O 1
ATOM 1397 N N . TRP A 1 173 ? -12.112 -17.842 6.549 1.00 93.81 173 TRP A N 1
ATOM 1398 C CA . TRP A 1 173 ? -11.236 -16.831 5.966 1.00 93.81 173 TRP A CA 1
ATOM 1399 C C . TRP A 1 173 ? -11.767 -16.391 4.613 1.00 93.81 173 TRP A C 1
ATOM 1401 O O . TRP A 1 173 ? -12.089 -17.221 3.764 1.00 93.81 173 TRP A O 1
ATOM 1411 N N . PHE A 1 174 ? -11.794 -15.081 4.387 1.00 95.06 174 PHE A N 1
ATOM 1412 C CA . PHE A 1 174 ? -12.190 -14.509 3.108 1.00 95.06 174 PHE A CA 1
ATOM 1413 C C . PHE A 1 174 ? -11.070 -13.634 2.552 1.00 95.06 174 PHE A C 1
ATOM 1415 O O . PHE A 1 174 ? -10.695 -12.628 3.156 1.00 95.06 174 PHE A O 1
ATOM 1422 N N . VAL A 1 175 ? -10.541 -14.004 1.383 1.00 94.31 175 VAL A N 1
ATOM 1423 C CA . VAL A 1 175 ? -9.549 -13.191 0.670 1.00 94.31 175 VAL A CA 1
ATOM 1424 C C . VAL A 1 175 ? -10.287 -12.175 -0.198 1.00 94.31 175 VAL A C 1
ATOM 1426 O O . VAL A 1 175 ? -10.797 -12.507 -1.266 1.00 94.31 175 VAL A O 1
ATOM 1429 N N . ALA A 1 176 ? -10.348 -10.933 0.265 1.00 95.50 176 ALA A N 1
ATOM 1430 C CA . ALA A 1 176 ? -10.971 -9.841 -0.461 1.00 95.50 176 ALA A CA 1
ATOM 1431 C C . ALA A 1 176 ? -10.142 -9.442 -1.696 1.00 95.50 176 ALA A C 1
ATOM 1433 O O . ALA A 1 176 ? -8.908 -9.527 -1.672 1.00 95.50 176 ALA A O 1
ATOM 1434 N N . PRO A 1 177 ? -10.786 -8.968 -2.779 1.00 94.75 177 PRO A N 1
ATOM 1435 C CA . PRO A 1 177 ? -10.120 -8.633 -4.035 1.00 94.75 177 PRO A CA 1
ATOM 1436 C C . PRO A 1 177 ? -9.414 -7.266 -3.984 1.00 94.75 177 PRO A C 1
ATOM 1438 O O . PRO A 1 177 ? -9.468 -6.505 -4.944 1.00 94.75 177 PRO A O 1
ATOM 1441 N N . PHE A 1 178 ? -8.757 -6.941 -2.874 1.00 96.88 178 PHE A N 1
ATOM 1442 C CA . PHE A 1 178 ? -7.993 -5.708 -2.712 1.00 96.88 178 PHE A CA 1
ATOM 1443 C C . PHE A 1 178 ? -6.498 -5.933 -2.962 1.00 96.88 178 PHE A C 1
ATOM 1445 O O . PHE A 1 178 ? -5.964 -7.028 -2.760 1.00 96.88 178 PHE A O 1
ATOM 1452 N N . THR A 1 179 ? -5.825 -4.865 -3.378 1.00 96.06 179 THR A N 1
ATOM 1453 C CA . THR A 1 179 ? -4.370 -4.754 -3.487 1.00 96.06 179 THR A CA 1
ATOM 1454 C C . THR A 1 179 ? -3.915 -3.549 -2.675 1.00 96.06 179 THR A C 1
ATOM 1456 O O . THR A 1 179 ? -4.557 -2.504 -2.731 1.00 96.06 179 THR A O 1
ATOM 1459 N N . LEU A 1 180 ? -2.796 -3.663 -1.964 1.00 97.50 180 LEU A N 1
ATOM 1460 C CA . LEU A 1 180 ? -2.126 -2.508 -1.370 1.00 97.50 180 LEU A CA 1
ATOM 1461 C C . LEU A 1 180 ? -1.014 -2.017 -2.288 1.00 97.50 180 LEU A C 1
ATOM 1463 O O . LEU A 1 180 ? -0.179 -2.806 -2.729 1.00 97.50 180 LEU A O 1
ATOM 1467 N N . ILE A 1 181 ? -0.985 -0.714 -2.548 1.00 98.00 181 ILE A N 1
ATOM 1468 C CA . ILE A 1 181 ? 0.238 -0.050 -2.992 1.00 98.00 181 ILE A CA 1
ATOM 1469 C C . ILE A 1 181 ? 1.043 0.238 -1.728 1.00 98.00 181 ILE A C 1
ATOM 1471 O O . ILE A 1 181 ? 0.542 0.922 -0.838 1.00 98.00 181 ILE A O 1
ATOM 1475 N N . HIS A 1 182 ? 2.253 -0.307 -1.632 1.00 96.94 182 HIS A N 1
ATOM 1476 C CA . HIS A 1 182 ? 3.093 -0.187 -0.443 1.00 96.94 182 HIS A CA 1
ATOM 1477 C C . HIS A 1 182 ? 4.336 0.638 -0.767 1.00 96.94 182 HIS A C 1
ATOM 1479 O O . HIS A 1 182 ? 5.206 0.202 -1.522 1.00 96.94 182 HIS A O 1
ATOM 1485 N N . LEU A 1 183 ? 4.392 1.853 -0.220 1.00 95.12 183 LEU A N 1
ATOM 1486 C CA . LEU A 1 183 ? 5.463 2.832 -0.429 1.00 95.12 183 LEU A CA 1
ATOM 1487 C C . LEU A 1 183 ? 6.540 2.745 0.659 1.00 95.12 183 LEU A C 1
ATOM 1489 O O . LEU A 1 183 ? 6.960 3.756 1.228 1.00 95.12 183 LEU A O 1
ATOM 1493 N N . HIS A 1 184 ? 6.967 1.516 0.944 1.00 90.50 184 HIS A N 1
ATOM 1494 C CA . HIS A 1 184 ? 7.971 1.199 1.961 1.00 90.50 184 HIS A CA 1
ATOM 1495 C C . HIS A 1 184 ? 9.350 1.769 1.609 1.00 90.50 184 HIS A C 1
ATOM 1497 O O . HIS A 1 184 ? 10.100 2.206 2.481 1.00 90.50 184 HIS A O 1
ATOM 1503 N N . ASN A 1 185 ? 9.700 1.772 0.318 1.00 90.00 185 ASN A N 1
ATOM 1504 C CA . ASN A 1 185 ? 11.003 2.239 -0.145 1.00 90.00 185 ASN A CA 1
ATOM 1505 C C . ASN A 1 185 ? 10.985 3.750 -0.374 1.00 90.00 185 ASN A C 1
ATOM 1507 O O . ASN A 1 185 ? 10.129 4.267 -1.092 1.00 90.00 185 ASN A O 1
ATOM 1511 N N . ARG A 1 186 ? 11.949 4.477 0.195 1.00 88.06 186 ARG A N 1
ATOM 1512 C CA . ARG A 1 186 ? 12.086 5.916 -0.069 1.00 88.06 186 ARG A CA 1
ATOM 1513 C C . ARG A 1 186 ? 12.852 6.147 -1.370 1.00 88.06 186 ARG A C 1
ATOM 1515 O O . ARG A 1 186 ? 13.643 5.309 -1.796 1.00 88.06 186 ARG A O 1
ATOM 1522 N N . TYR A 1 187 ? 12.631 7.302 -2.001 1.00 83.62 187 TYR A N 1
ATOM 1523 C CA . TYR A 1 187 ? 13.314 7.662 -3.249 1.00 83.62 187 TYR A CA 1
ATOM 1524 C C . TYR A 1 187 ? 14.844 7.693 -3.092 1.00 83.62 187 TYR A C 1
ATOM 1526 O O . TYR A 1 187 ? 15.564 7.217 -3.969 1.00 83.62 187 TYR A O 1
ATOM 1534 N N . ARG A 1 188 ? 15.338 8.235 -1.972 1.00 86.75 188 ARG A N 1
ATOM 1535 C CA . ARG A 1 188 ? 16.768 8.283 -1.651 1.00 86.75 188 ARG A CA 1
ATOM 1536 C C . ARG A 1 188 ? 17.126 7.220 -0.626 1.00 86.75 188 ARG A C 1
ATOM 1538 O O . ARG A 1 188 ? 16.358 6.949 0.303 1.00 86.75 188 ARG A O 1
ATOM 1545 N N . TYR A 1 189 ? 18.309 6.638 -0.776 1.00 89.56 189 TYR A N 1
ATOM 1546 C CA . TYR A 1 189 ? 18.781 5.616 0.148 1.00 89.56 189 TYR A CA 1
ATOM 1547 C C . TYR A 1 189 ? 19.006 6.185 1.554 1.00 89.56 189 TYR A C 1
ATOM 1549 O O . TYR A 1 189 ? 18.627 5.559 2.543 1.00 89.56 189 TYR A O 1
ATOM 1557 N N . GLU A 1 190 ? 19.495 7.419 1.659 1.00 90.81 190 GLU A N 1
ATOM 1558 C CA . GLU A 1 190 ? 19.711 8.098 2.937 1.00 90.81 190 GLU A CA 1
ATOM 1559 C C . GLU A 1 190 ? 18.399 8.328 3.698 1.00 90.81 190 GLU A C 1
ATOM 1561 O O . GLU A 1 190 ? 18.361 8.207 4.923 1.00 90.81 190 GLU A O 1
ATOM 1566 N N . ASP A 1 191 ? 17.301 8.594 2.984 1.00 89.19 191 ASP A N 1
ATOM 1567 C CA . ASP A 1 191 ? 15.971 8.728 3.589 1.00 89.19 191 ASP A CA 1
ATOM 1568 C C . ASP A 1 191 ? 15.482 7.378 4.139 1.00 89.19 191 ASP A C 1
ATOM 1570 O O . ASP A 1 191 ? 14.885 7.321 5.217 1.00 89.19 191 ASP A O 1
ATOM 1574 N N . THR A 1 192 ? 15.795 6.277 3.445 1.00 90.00 192 THR A N 1
ATOM 1575 C CA . THR A 1 192 ? 15.531 4.912 3.931 1.00 90.00 192 THR A CA 1
ATOM 1576 C C . THR A 1 192 ? 16.345 4.614 5.192 1.00 90.00 192 THR A C 1
ATOM 1578 O O . THR A 1 192 ? 15.792 4.121 6.175 1.00 90.00 192 THR A O 1
ATOM 1581 N N . GLN A 1 193 ? 17.633 4.971 5.226 1.00 91.06 193 GLN A N 1
ATOM 1582 C CA . GLN A 1 193 ? 18.479 4.799 6.414 1.00 91.06 193 GLN A CA 1
ATOM 1583 C C . GLN A 1 193 ? 18.001 5.648 7.597 1.00 91.06 193 GLN A C 1
ATOM 1585 O O . GLN A 1 193 ? 17.963 5.167 8.731 1.00 91.06 193 GLN A O 1
ATOM 1590 N N . LYS A 1 194 ? 17.597 6.901 7.351 1.00 89.81 194 LYS A N 1
ATOM 1591 C CA . LYS A 1 194 ? 17.019 7.785 8.371 1.00 89.81 194 LYS A CA 1
ATOM 1592 C C . LYS A 1 194 ? 15.742 7.185 8.957 1.00 89.81 194 LYS A C 1
ATOM 1594 O O . LYS A 1 194 ? 15.586 7.160 10.176 1.00 89.81 194 LYS A O 1
ATOM 1599 N N . TYR A 1 195 ? 14.858 6.670 8.106 1.00 88.75 195 TYR A N 1
ATOM 1600 C CA . TYR A 1 195 ? 13.633 6.003 8.540 1.00 88.75 195 TYR A CA 1
ATOM 1601 C C . TYR A 1 195 ? 13.923 4.739 9.360 1.00 88.75 195 TYR A C 1
ATOM 1603 O O . TYR A 1 195 ? 13.393 4.564 10.457 1.00 88.75 195 TYR A O 1
ATOM 1611 N N . ALA A 1 196 ? 14.826 3.884 8.870 1.00 90.56 196 ALA A N 1
ATOM 1612 C CA . ALA A 1 196 ? 15.260 2.683 9.574 1.00 90.56 196 ALA A CA 1
ATOM 1613 C C . ALA A 1 196 ? 15.847 3.013 10.956 1.00 90.56 196 ALA A C 1
ATOM 1615 O O . ALA A 1 196 ? 15.538 2.333 11.932 1.00 90.56 196 ALA A O 1
ATOM 1616 N N . ARG A 1 197 ? 16.630 4.095 11.062 1.00 90.75 197 ARG A N 1
ATOM 1617 C CA . ARG A 1 197 ? 17.194 4.584 12.327 1.00 90.75 197 ARG A CA 1
ATOM 1618 C C . ARG A 1 197 ? 16.104 4.965 13.325 1.00 90.75 197 ARG A C 1
ATOM 1620 O O . ARG A 1 197 ? 16.126 4.465 14.443 1.00 90.75 197 ARG A O 1
ATOM 1627 N N . GLN A 1 198 ? 15.117 5.755 12.900 1.00 88.25 198 GLN A N 1
ATOM 1628 C CA . GLN A 1 198 ? 13.981 6.143 13.747 1.00 88.25 198 GLN A CA 1
ATOM 1629 C C . GLN A 1 198 ? 13.202 4.926 14.263 1.00 88.25 198 GLN A C 1
ATOM 1631 O O . GLN A 1 198 ? 12.766 4.906 15.409 1.00 88.25 198 GLN A O 1
ATOM 1636 N N . LYS A 1 199 ? 13.041 3.882 13.438 1.00 86.69 199 LYS A N 1
ATOM 1637 C CA . LYS A 1 199 ? 12.403 2.630 13.873 1.00 86.69 199 LYS A CA 1
ATOM 1638 C C . LYS A 1 199 ? 13.269 1.848 14.858 1.00 86.69 199 LYS A C 1
ATOM 1640 O O . LYS A 1 199 ? 12.735 1.285 15.811 1.00 86.69 199 LYS A O 1
ATOM 1645 N N . LEU A 1 200 ? 14.583 1.812 14.639 1.00 89.94 200 LEU A N 1
ATOM 1646 C CA . LEU A 1 200 ? 15.532 1.116 15.507 1.00 89.94 200 LEU A CA 1
ATOM 1647 C C . LEU A 1 200 ? 15.648 1.739 16.897 1.00 89.94 200 LEU A C 1
ATOM 1649 O O . LEU A 1 200 ? 15.828 0.984 17.847 1.00 89.94 200 LEU A O 1
ATOM 1653 N N . GLU A 1 201 ? 15.479 3.059 17.032 1.00 89.94 201 GLU A N 1
ATOM 1654 C CA . GLU A 1 201 ? 15.510 3.777 18.320 1.00 89.94 201 GLU A CA 1
ATOM 1655 C C . GLU A 1 201 ? 14.502 3.234 19.351 1.00 89.94 201 GLU A C 1
ATOM 1657 O O . GLU A 1 201 ? 14.680 3.422 20.553 1.00 89.94 201 GLU A O 1
ATOM 1662 N N . HIS A 1 202 ? 13.456 2.526 18.909 1.00 85.94 202 HIS A N 1
ATOM 1663 C CA . HIS A 1 202 ? 12.509 1.853 19.801 1.00 85.94 202 HIS A CA 1
ATOM 1664 C C . HIS A 1 202 ? 13.021 0.517 20.370 1.00 85.94 202 HIS A C 1
ATOM 1666 O O . HIS A 1 202 ? 12.434 0.007 21.321 1.00 85.94 202 HIS A O 1
ATOM 1672 N N . TYR A 1 203 ? 14.077 -0.063 19.795 1.00 86.44 203 TYR A N 1
ATOM 1673 C CA . TYR A 1 203 ? 14.622 -1.372 20.177 1.00 86.44 203 TYR A CA 1
ATOM 1674 C C . TYR A 1 203 ? 16.024 -1.271 20.771 1.00 86.44 203 TYR A C 1
ATOM 1676 O O . TYR A 1 203 ? 16.335 -1.956 21.742 1.00 86.44 203 TYR A O 1
ATOM 1684 N N . ILE A 1 204 ? 16.879 -0.459 20.154 1.00 90.00 204 ILE A N 1
ATOM 1685 C CA . ILE A 1 204 ? 18.304 -0.347 20.458 1.00 90.00 204 ILE A CA 1
ATOM 1686 C C . ILE A 1 204 ? 18.776 1.094 20.251 1.00 90.00 204 ILE A C 1
ATOM 1688 O O . ILE A 1 204 ? 18.091 1.902 19.629 1.00 90.00 204 ILE A O 1
ATOM 1692 N N . ASN A 1 205 ? 19.989 1.403 20.707 1.00 88.25 205 ASN A N 1
ATOM 1693 C CA . ASN A 1 205 ? 20.695 2.592 20.245 1.00 88.25 205 ASN A CA 1
ATOM 1694 C C . ASN A 1 205 ? 21.330 2.302 18.865 1.00 88.25 205 ASN A C 1
ATOM 1696 O O . ASN A 1 205 ? 22.276 1.515 18.810 1.00 88.25 205 ASN A O 1
ATOM 1700 N N . PRO A 1 206 ? 20.862 2.908 17.756 1.00 85.00 206 PRO A N 1
ATOM 1701 C CA . PRO A 1 206 ? 21.398 2.629 16.421 1.00 85.00 206 PRO A CA 1
ATOM 1702 C C . PRO A 1 206 ? 22.817 3.181 16.198 1.00 85.00 206 PRO A C 1
ATOM 1704 O O . PRO A 1 206 ? 23.460 2.810 15.218 1.00 85.00 206 PRO A O 1
ATOM 1707 N N . ASP A 1 207 ? 23.305 4.058 17.082 1.00 86.75 207 ASP A N 1
ATOM 1708 C CA . ASP A 1 207 ? 24.680 4.573 17.058 1.00 86.75 207 ASP A CA 1
ATOM 1709 C C . ASP A 1 207 ? 25.662 3.714 17.868 1.00 86.75 207 ASP A C 1
ATOM 1711 O O . ASP A 1 207 ? 26.861 3.988 17.854 1.00 86.75 207 ASP A O 1
ATOM 1715 N N . ASP A 1 208 ? 25.181 2.676 18.559 1.00 90.88 208 ASP A N 1
ATOM 1716 C CA . ASP A 1 208 ? 26.021 1.667 19.202 1.00 90.88 208 ASP A CA 1
ATOM 1717 C C . ASP A 1 208 ? 26.308 0.526 18.203 1.00 90.88 208 ASP A C 1
ATOM 1719 O O . ASP A 1 208 ? 25.408 -0.263 17.887 1.00 90.88 208 ASP A O 1
ATOM 1723 N N . PRO A 1 209 ? 27.554 0.394 17.697 1.00 88.44 209 PRO A N 1
ATOM 1724 C CA . PRO A 1 209 ? 27.889 -0.628 16.711 1.00 88.44 209 PRO A CA 1
ATOM 1725 C C . PRO A 1 209 ? 27.699 -2.053 17.231 1.00 88.44 209 PRO A C 1
ATOM 1727 O O . PRO A 1 209 ? 27.390 -2.944 16.441 1.00 88.44 209 PRO A O 1
ATOM 1730 N N . GLN A 1 210 ? 27.880 -2.282 18.536 1.00 91.31 210 GLN A N 1
ATOM 1731 C CA . GLN A 1 210 ? 27.688 -3.600 19.131 1.00 91.31 210 GLN A CA 1
ATOM 1732 C C . GLN A 1 210 ? 26.197 -3.930 19.204 1.00 91.31 210 GLN A C 1
ATOM 1734 O O . GLN A 1 210 ? 25.793 -4.995 18.738 1.00 91.31 210 GLN A O 1
ATOM 1739 N N . ALA A 1 211 ? 25.369 -3.000 19.690 1.00 91.00 211 ALA A N 1
ATOM 1740 C CA . ALA A 1 211 ? 23.920 -3.195 19.736 1.00 91.00 211 ALA A CA 1
ATOM 1741 C C . ALA A 1 211 ? 23.331 -3.433 18.333 1.00 91.00 211 ALA A C 1
ATOM 1743 O O . ALA A 1 211 ? 22.506 -4.327 18.144 1.00 91.00 211 ALA A O 1
ATOM 1744 N N . LEU A 1 212 ? 23.795 -2.687 17.322 1.00 89.19 212 LEU A N 1
ATOM 1745 C CA . LEU A 1 212 ? 23.382 -2.884 15.931 1.00 89.19 212 LEU A CA 1
ATOM 1746 C C . LEU A 1 212 ? 23.859 -4.232 15.361 1.00 89.19 212 LEU A C 1
ATOM 1748 O O . LEU A 1 212 ? 23.137 -4.873 14.594 1.00 89.19 212 LEU A O 1
ATOM 1752 N N . ALA A 1 213 ? 25.062 -4.684 15.729 1.00 87.94 213 ALA A N 1
ATOM 1753 C CA . ALA A 1 213 ? 25.590 -5.983 15.315 1.00 87.94 213 ALA A CA 1
ATOM 1754 C C . ALA A 1 213 ? 24.842 -7.162 15.958 1.00 87.94 213 ALA A C 1
ATOM 1756 O O . ALA A 1 213 ? 24.678 -8.191 15.301 1.00 87.94 213 ALA A O 1
ATOM 1757 N N . GLU A 1 214 ? 24.362 -7.014 17.192 1.00 91.56 214 GLU A N 1
ATOM 1758 C CA . GLU A 1 214 ? 23.602 -8.034 17.928 1.00 91.56 214 GLU A CA 1
ATOM 1759 C C . GLU A 1 214 ? 22.106 -8.039 17.581 1.00 91.56 214 GLU A C 1
ATOM 1761 O O . GLU A 1 214 ? 21.451 -9.071 17.712 1.00 91.56 214 GLU A O 1
ATOM 1766 N N . TYR A 1 215 ? 21.562 -6.921 17.091 1.00 90.06 215 TYR A N 1
ATOM 1767 C CA . TYR A 1 215 ? 20.167 -6.841 16.669 1.00 90.06 215 TYR A CA 1
ATOM 1768 C C . TYR A 1 215 ? 19.876 -7.800 15.506 1.00 90.06 215 TYR A C 1
ATOM 1770 O O . TYR A 1 215 ? 20.581 -7.816 14.490 1.00 90.06 215 TYR A O 1
ATOM 1778 N N . ASP A 1 216 ? 18.810 -8.584 15.656 1.00 87.06 216 ASP A N 1
ATOM 1779 C CA . ASP A 1 216 ? 18.309 -9.528 14.658 1.00 87.06 216 ASP A CA 1
ATOM 1780 C C . ASP A 1 216 ? 16.928 -9.071 14.181 1.00 87.06 216 ASP A C 1
ATOM 1782 O O . ASP A 1 216 ? 15.879 -9.515 14.646 1.00 87.06 216 ASP A O 1
ATOM 1786 N N . GLY A 1 217 ? 16.930 -8.071 13.304 1.00 85.56 217 GLY A N 1
ATOM 1787 C CA . GLY A 1 217 ? 15.707 -7.510 12.755 1.00 85.56 217 GLY A CA 1
ATOM 1788 C C . GLY A 1 217 ? 15.925 -6.830 11.407 1.00 85.56 217 GLY A C 1
ATOM 1789 O O . GLY A 1 217 ? 17.061 -6.563 11.000 1.00 85.56 217 GLY A O 1
ATOM 1790 N N . PRO A 1 218 ? 14.828 -6.524 10.696 1.00 81.19 218 PRO A N 1
ATOM 1791 C CA . PRO A 1 218 ? 14.862 -6.225 9.265 1.00 81.19 218 PRO A CA 1
ATOM 1792 C C . PRO A 1 218 ? 15.631 -4.940 8.925 1.00 81.19 218 PRO A C 1
ATOM 1794 O O . PRO A 1 218 ? 16.260 -4.853 7.871 1.00 81.19 218 PRO A O 1
ATOM 1797 N N . PHE A 1 219 ? 15.640 -3.959 9.832 1.00 86.12 219 PHE A N 1
ATOM 1798 C CA . PHE A 1 219 ? 16.228 -2.636 9.597 1.00 86.12 219 PHE A CA 1
ATOM 1799 C C . PHE A 1 219 ? 17.760 -2.609 9.593 1.00 86.12 219 PHE A C 1
ATOM 1801 O O . PHE A 1 219 ? 18.346 -1.676 9.053 1.00 86.12 219 PHE A O 1
ATOM 1808 N N . LYS A 1 220 ? 18.421 -3.623 10.162 1.00 86.19 220 LYS A N 1
ATOM 1809 C CA . LYS A 1 220 ? 19.889 -3.696 10.232 1.00 86.19 220 LYS A CA 1
ATOM 1810 C C . LYS A 1 220 ? 20.549 -3.714 8.859 1.00 86.19 220 LYS A C 1
ATOM 1812 O O . LYS A 1 220 ? 21.617 -3.138 8.674 1.00 86.19 220 LYS A O 1
ATOM 1817 N N . THR A 1 221 ? 19.903 -4.371 7.901 1.00 87.69 221 THR A N 1
ATOM 1818 C CA . THR A 1 221 ? 20.440 -4.592 6.555 1.00 87.69 221 THR A CA 1
ATOM 1819 C C . THR A 1 221 ? 20.784 -3.276 5.846 1.00 87.69 221 THR A C 1
ATOM 1821 O O . THR A 1 221 ? 21.839 -3.186 5.220 1.00 87.69 221 THR A O 1
ATOM 1824 N N . TYR A 1 222 ? 19.992 -2.216 6.049 1.00 89.69 222 TYR A N 1
ATOM 1825 C CA . TYR A 1 222 ? 20.224 -0.877 5.483 1.00 89.69 222 TYR A CA 1
ATOM 1826 C C . TYR A 1 222 ? 21.482 -0.168 6.012 1.00 89.69 222 TYR 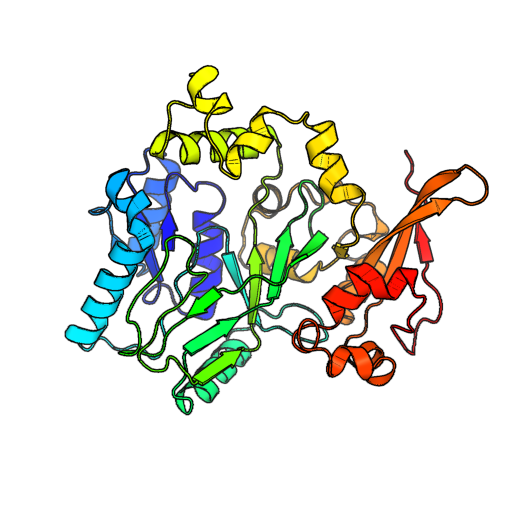A C 1
ATOM 1828 O O . TYR A 1 222 ? 21.892 0.854 5.471 1.00 89.69 222 TYR A O 1
ATOM 1836 N N . PHE A 1 223 ? 22.105 -0.669 7.076 1.00 89.00 223 PHE A N 1
ATOM 1837 C CA . PHE A 1 223 ? 23.365 -0.128 7.601 1.00 89.00 223 PHE A CA 1
ATOM 1838 C C . PHE A 1 223 ? 24.577 -0.976 7.200 1.00 89.00 223 PHE A C 1
ATOM 1840 O O . PHE A 1 223 ? 25.711 -0.587 7.467 1.00 89.00 223 PHE A O 1
ATOM 1847 N N . GLN A 1 224 ? 24.345 -2.132 6.574 1.00 87.69 224 GLN A N 1
ATOM 1848 C CA . GLN A 1 224 ? 25.383 -3.088 6.182 1.00 87.69 224 GLN A CA 1
ATOM 1849 C C . GLN A 1 224 ? 25.602 -3.152 4.667 1.00 87.69 224 GLN A C 1
ATOM 1851 O O . GLN A 1 224 ? 26.649 -3.627 4.235 1.00 87.69 224 GLN A O 1
ATOM 1856 N N . MET A 1 225 ? 24.637 -2.689 3.869 1.00 91.38 225 MET A N 1
ATOM 1857 C CA . MET A 1 225 ? 24.732 -2.656 2.408 1.00 91.38 225 MET A CA 1
ATOM 1858 C C . MET A 1 225 ? 25.122 -1.269 1.887 1.00 91.38 225 MET A C 1
ATOM 1860 O O . MET A 1 225 ? 24.801 -0.243 2.498 1.00 91.38 225 MET A O 1
ATOM 1864 N N . SER A 1 226 ? 25.799 -1.237 0.738 1.00 92.31 226 SER A N 1
ATOM 1865 C CA . SER A 1 226 ? 26.020 0.004 -0.008 1.00 92.31 226 SER A CA 1
ATOM 1866 C C . SER A 1 226 ? 24.728 0.468 -0.701 1.00 92.31 226 SER A C 1
ATOM 1868 O O . SER A 1 226 ? 23.796 -0.317 -0.885 1.00 92.31 226 SER A O 1
ATOM 1870 N N . GLU A 1 227 ? 24.660 1.738 -1.114 1.00 91.44 227 GLU A N 1
ATOM 1871 C CA . GLU A 1 227 ? 23.546 2.228 -1.945 1.00 91.44 227 GLU A CA 1
ATOM 1872 C C . GLU A 1 227 ? 23.456 1.468 -3.278 1.00 91.44 227 GLU A C 1
ATOM 1874 O O . GLU A 1 227 ? 22.363 1.192 -3.774 1.00 91.44 227 GLU A O 1
ATOM 1879 N N . GLU A 1 228 ? 24.606 1.102 -3.850 1.00 90.06 228 GLU A N 1
ATOM 1880 C CA . GLU A 1 228 ? 24.675 0.319 -5.081 1.00 90.06 228 GLU A CA 1
ATOM 1881 C C . GLU A 1 228 ? 24.062 -1.073 -4.886 1.00 90.06 228 GLU A C 1
ATOM 1883 O O . GLU A 1 228 ? 23.199 -1.471 -5.666 1.00 90.06 228 GLU A O 1
ATOM 1888 N N . ASP A 1 229 ? 24.417 -1.774 -3.805 1.00 90.38 229 ASP A N 1
ATOM 1889 C CA . ASP A 1 229 ? 23.827 -3.075 -3.466 1.00 90.38 229 ASP A CA 1
ATOM 1890 C C . ASP A 1 229 ? 22.320 -2.963 -3.207 1.00 90.38 229 ASP A C 1
ATOM 1892 O O . ASP A 1 229 ? 21.542 -3.791 -3.690 1.00 90.38 229 ASP A O 1
ATOM 1896 N N . TYR A 1 230 ? 21.892 -1.914 -2.490 1.00 90.00 230 TYR A N 1
ATOM 1897 C CA . TYR A 1 230 ? 20.477 -1.627 -2.253 1.00 90.00 230 TYR A CA 1
ATOM 1898 C C . TYR A 1 230 ? 19.717 -1.472 -3.575 1.00 90.00 230 TYR A C 1
ATOM 1900 O O . TYR A 1 230 ? 18.681 -2.109 -3.768 1.00 90.00 230 TYR A O 1
ATOM 1908 N N . ARG A 1 231 ? 20.246 -0.679 -4.517 1.00 86.25 231 ARG A N 1
ATOM 1909 C CA . ARG A 1 231 ? 19.646 -0.476 -5.845 1.00 86.25 231 ARG A CA 1
ATOM 1910 C C . ARG A 1 231 ? 19.636 -1.757 -6.678 1.00 86.25 231 ARG A C 1
ATOM 1912 O O . ARG A 1 231 ? 18.599 -2.103 -7.252 1.00 86.25 231 ARG A O 1
ATOM 1919 N N . ASN A 1 232 ? 20.748 -2.489 -6.706 1.00 86.69 232 ASN A N 1
ATOM 1920 C CA . ASN A 1 232 ? 20.884 -3.740 -7.456 1.00 86.69 232 ASN A CA 1
ATOM 1921 C C . ASN A 1 232 ? 19.872 -4.801 -6.998 1.00 86.69 232 ASN A C 1
ATOM 1923 O O . ASN A 1 232 ? 19.371 -5.569 -7.825 1.00 86.69 232 ASN A O 1
ATOM 1927 N N . GLY A 1 233 ? 19.500 -4.795 -5.713 1.00 86.62 233 GLY A N 1
ATOM 1928 C CA . GLY A 1 233 ? 18.456 -5.659 -5.158 1.00 86.62 233 GLY A CA 1
ATOM 1929 C C . GLY A 1 233 ? 17.064 -5.471 -5.780 1.00 86.62 233 GLY A C 1
ATOM 1930 O O . GLY A 1 233 ? 16.247 -6.389 -5.713 1.00 86.62 233 GLY A O 1
ATOM 1931 N N . TYR A 1 234 ? 16.795 -4.327 -6.418 1.00 87.19 234 TYR A N 1
ATOM 1932 C CA . TYR A 1 234 ? 15.539 -4.071 -7.132 1.00 87.19 234 TYR A CA 1
ATOM 1933 C C . TYR A 1 234 ? 15.694 -4.171 -8.646 1.00 87.19 234 TYR A C 1
ATOM 1935 O O . TYR A 1 234 ? 14.856 -4.788 -9.307 1.00 87.19 234 TYR A O 1
ATOM 1943 N N . GLN A 1 235 ? 16.770 -3.600 -9.192 1.00 83.31 235 GLN A N 1
ATOM 1944 C CA . GLN A 1 235 ? 16.972 -3.497 -10.639 1.00 83.31 235 GLN A CA 1
ATOM 1945 C C . GLN A 1 235 ? 17.135 -4.859 -11.318 1.00 83.31 235 GLN A C 1
ATOM 1947 O O . GLN A 1 235 ? 16.773 -4.996 -12.479 1.00 83.31 235 GLN A O 1
ATOM 1952 N N . THR A 1 236 ? 17.615 -5.873 -10.593 1.00 83.19 236 THR A N 1
ATOM 1953 C CA . THR A 1 236 ? 17.825 -7.237 -11.111 1.00 83.19 236 THR A CA 1
ATOM 1954 C C . THR A 1 236 ? 16.590 -8.138 -11.031 1.00 83.19 236 THR A C 1
ATOM 1956 O O . THR A 1 236 ? 16.619 -9.272 -11.509 1.00 83.19 236 THR A O 1
ATOM 1959 N N . THR A 1 237 ? 15.495 -7.656 -10.438 1.00 87.00 237 THR A N 1
ATOM 1960 C CA . THR A 1 237 ? 14.282 -8.452 -10.213 1.00 87.00 237 THR A CA 1
ATOM 1961 C C . THR A 1 237 ? 13.170 -8.083 -11.185 1.00 87.00 237 THR A C 1
ATOM 1963 O O . THR A 1 237 ? 13.052 -6.934 -11.615 1.00 87.00 237 THR A O 1
ATOM 1966 N N . ALA A 1 238 ? 12.337 -9.067 -11.531 1.00 93.06 238 ALA A N 1
ATOM 1967 C CA . ALA A 1 238 ? 11.168 -8.821 -12.360 1.00 93.06 238 ALA A CA 1
ATOM 1968 C C . ALA A 1 238 ? 10.174 -7.895 -11.642 1.00 93.06 238 ALA A C 1
ATOM 1970 O O . ALA A 1 238 ? 9.939 -8.017 -10.436 1.00 93.06 238 ALA A O 1
ATOM 1971 N N . CYS A 1 239 ? 9.576 -6.970 -12.386 1.00 94.06 239 CYS A N 1
ATOM 1972 C CA . CYS A 1 239 ? 8.654 -5.982 -11.833 1.00 94.06 239 CYS A CA 1
ATOM 1973 C C . CYS A 1 239 ? 7.572 -5.575 -12.836 1.00 94.06 239 CYS A C 1
ATOM 1975 O O . CYS A 1 239 ? 7.561 -6.026 -13.979 1.00 94.06 239 CYS A O 1
ATOM 1977 N N . LEU A 1 240 ? 6.640 -4.734 -12.396 1.00 93.56 240 LEU A N 1
ATOM 1978 C CA . LEU A 1 240 ? 5.517 -4.239 -13.184 1.00 93.56 240 LEU A CA 1
ATOM 1979 C C . LEU A 1 240 ? 5.559 -2.730 -13.296 1.00 93.56 240 LEU A C 1
ATOM 1981 O O . LEU A 1 240 ? 5.571 -2.037 -12.284 1.00 93.56 240 LEU A O 1
ATOM 1985 N N . PHE A 1 241 ? 5.467 -2.229 -14.518 1.00 93.44 241 PHE A N 1
ATOM 1986 C CA . PHE A 1 241 ? 5.177 -0.833 -14.783 1.00 93.44 241 PHE A CA 1
ATOM 1987 C C . PHE A 1 241 ? 3.664 -0.593 -14.794 1.00 93.44 241 PHE A C 1
ATOM 1989 O O . PHE A 1 241 ? 2.955 -1.152 -15.631 1.00 93.44 241 PHE A O 1
ATOM 1996 N N . ILE A 1 242 ? 3.173 0.239 -13.875 1.00 93.19 242 ILE A N 1
ATOM 1997 C CA . ILE A 1 242 ? 1.756 0.545 -13.649 1.00 93.19 242 ILE A CA 1
ATOM 1998 C C . ILE A 1 242 ? 1.580 2.077 -13.525 1.00 93.19 242 ILE A C 1
ATOM 2000 O O . ILE A 1 242 ? 1.478 2.620 -12.420 1.00 93.19 242 ILE A O 1
ATOM 2004 N N . PRO A 1 243 ? 1.524 2.816 -14.650 1.00 91.19 243 PRO A N 1
ATOM 2005 C CA . PRO A 1 243 ? 1.488 4.286 -14.641 1.00 91.19 243 PRO A CA 1
ATOM 2006 C C . PRO A 1 243 ? 0.173 4.878 -14.107 1.00 91.19 243 PRO A C 1
ATOM 2008 O O . PRO A 1 243 ? 0.114 6.059 -13.747 1.00 91.19 243 PRO A O 1
ATOM 2011 N N . SER A 1 244 ? -0.892 4.073 -14.020 1.00 91.50 244 SER A N 1
ATOM 2012 C CA . SER A 1 244 ? -2.175 4.505 -13.456 1.00 91.50 244 SER A CA 1
ATOM 2013 C C . SER A 1 244 ? -2.070 4.877 -11.974 1.00 91.50 244 SER A C 1
ATOM 2015 O O . SER A 1 244 ? -2.797 5.763 -11.530 1.00 91.50 244 SER A O 1
ATOM 2017 N N . VAL A 1 245 ? -1.130 4.281 -11.226 1.00 95.06 245 VAL A N 1
ATOM 2018 C CA . VAL A 1 245 ? -0.870 4.640 -9.822 1.00 95.06 245 VAL A CA 1
ATOM 2019 C C . VAL A 1 245 ? -0.374 6.083 -9.719 1.00 95.06 245 VAL A C 1
ATOM 2021 O O . VAL A 1 245 ? -0.910 6.860 -8.935 1.00 95.06 245 VAL A O 1
ATOM 2024 N N . LEU A 1 246 ? 0.592 6.474 -10.559 1.00 93.56 246 LEU A N 1
ATOM 2025 C CA . LEU A 1 246 ? 1.102 7.850 -10.590 1.00 93.56 246 LEU A CA 1
ATOM 2026 C C . LEU A 1 246 ? -0.009 8.838 -10.952 1.00 93.56 246 LEU A C 1
ATOM 2028 O O . LEU A 1 246 ? -0.202 9.838 -10.268 1.00 93.56 246 LEU A O 1
ATOM 2032 N N . THR A 1 247 ? -0.786 8.507 -11.987 1.00 92.50 247 THR A N 1
ATOM 2033 C CA . THR A 1 247 ? -1.897 9.345 -12.463 1.00 92.50 247 THR A CA 1
ATOM 2034 C C . THR A 1 247 ? -2.949 9.574 -11.373 1.00 92.50 247 THR A C 1
ATOM 2036 O O . THR A 1 247 ? -3.485 10.675 -11.257 1.00 92.50 247 THR A O 1
ATOM 2039 N N . HIS A 1 248 ? -3.235 8.558 -10.556 1.00 95.62 248 HIS A N 1
ATOM 2040 C CA . HIS A 1 248 ? -4.161 8.669 -9.429 1.00 95.62 248 HIS A CA 1
ATOM 2041 C C . HIS A 1 248 ? -3.666 9.663 -8.370 1.00 95.62 248 HIS A C 1
ATOM 2043 O O . HIS A 1 248 ? -4.395 10.581 -7.997 1.00 95.62 248 HIS A O 1
ATOM 2049 N N . PHE A 1 249 ? -2.411 9.544 -7.931 1.00 96.88 249 PHE A N 1
ATOM 2050 C CA . PHE A 1 249 ? -1.855 10.466 -6.936 1.00 96.88 249 PHE A CA 1
ATOM 2051 C C . PHE A 1 249 ? -1.669 11.890 -7.481 1.00 96.88 249 PHE A C 1
ATOM 2053 O O . PHE A 1 249 ? -1.910 12.852 -6.753 1.00 96.88 249 PHE A O 1
ATOM 2060 N N . GLU A 1 250 ? -1.343 12.051 -8.767 1.00 95.56 250 GLU A N 1
ATOM 2061 C CA . GLU A 1 250 ? -1.367 13.357 -9.444 1.00 95.56 250 GLU A CA 1
ATOM 2062 C C . GLU A 1 250 ? -2.766 13.992 -9.409 1.00 95.56 250 GLU A C 1
ATOM 2064 O O . GLU A 1 250 ? -2.898 15.185 -9.139 1.00 95.56 250 GLU A O 1
ATOM 2069 N N . ALA A 1 251 ? -3.821 13.206 -9.653 1.00 96.81 251 ALA A N 1
ATOM 2070 C CA . ALA A 1 251 ? -5.202 13.691 -9.625 1.00 96.81 251 ALA A CA 1
ATOM 2071 C C . ALA A 1 251 ? -5.646 14.131 -8.220 1.00 96.81 251 ALA A C 1
ATOM 2073 O O . ALA A 1 251 ? -6.450 15.054 -8.087 1.00 96.81 251 ALA A O 1
ATOM 2074 N N . LEU A 1 252 ? -5.078 13.518 -7.178 1.00 97.31 252 LEU A N 1
ATOM 2075 C CA . LEU A 1 252 ? -5.224 13.936 -5.782 1.00 97.31 252 LEU A CA 1
ATOM 2076 C C . LEU A 1 252 ? -4.319 15.120 -5.401 1.00 97.31 252 LEU A C 1
ATOM 2078 O O . LEU A 1 252 ? -4.292 15.505 -4.238 1.00 97.31 252 LEU A O 1
ATOM 2082 N N . GLN A 1 253 ? -3.582 15.696 -6.357 1.00 96.81 253 GLN A N 1
ATOM 2083 C CA . GLN A 1 253 ? -2.624 16.790 -6.147 1.00 96.81 253 GLN A CA 1
ATOM 2084 C C . GLN A 1 253 ? -1.467 16.429 -5.203 1.00 96.81 253 GLN A C 1
ATOM 2086 O O . GLN A 1 253 ? -0.816 17.306 -4.639 1.00 96.81 253 GLN A O 1
ATOM 2091 N N . CYS A 1 254 ? -1.179 15.136 -5.045 1.00 95.75 254 CYS A N 1
ATOM 2092 C CA . CYS A 1 254 ? -0.046 14.677 -4.256 1.00 95.75 254 CYS A CA 1
ATOM 2093 C C . CYS A 1 254 ? 1.268 14.943 -5.000 1.00 95.75 254 CYS A C 1
ATOM 2095 O O . CYS A 1 254 ? 1.348 14.864 -6.229 1.00 95.75 254 CYS A O 1
ATOM 2097 N N . ASN A 1 255 ? 2.338 15.199 -4.247 1.00 92.25 255 ASN A N 1
ATOM 2098 C CA . ASN A 1 255 ? 3.670 15.351 -4.820 1.00 92.25 255 ASN A CA 1
ATOM 2099 C C . ASN A 1 255 ? 4.269 13.978 -5.167 1.00 92.25 255 ASN A C 1
ATOM 2101 O O . ASN A 1 255 ? 5.007 13.381 -4.381 1.00 92.25 255 ASN A O 1
ATOM 2105 N N . THR A 1 256 ? 3.975 13.485 -6.370 1.00 91.69 256 THR A N 1
ATOM 2106 C CA . THR A 1 256 ? 4.449 12.176 -6.843 1.00 91.69 256 THR A CA 1
ATOM 2107 C C . THR A 1 256 ? 5.968 12.079 -6.937 1.00 91.69 256 THR A C 1
ATOM 2109 O O . THR A 1 256 ? 6.504 10.987 -6.775 1.00 91.69 256 THR A O 1
ATOM 2112 N N . THR A 1 257 ? 6.678 13.203 -7.091 1.00 89.50 257 THR A N 1
ATOM 2113 C CA . THR A 1 257 ? 8.149 13.218 -7.051 1.00 89.50 257 THR A CA 1
ATOM 2114 C C . THR A 1 257 ? 8.685 12.809 -5.681 1.00 89.50 257 THR A C 1
ATOM 2116 O O . THR A 1 257 ? 9.649 12.053 -5.611 1.00 89.50 257 THR A O 1
ATOM 2119 N N . LEU A 1 258 ? 8.068 13.273 -4.590 1.00 88.19 258 LEU A N 1
ATOM 2120 C CA . LEU A 1 258 ? 8.485 12.885 -3.237 1.00 88.19 258 LEU A CA 1
ATOM 2121 C C . LEU A 1 258 ? 8.059 11.453 -2.892 1.00 88.19 258 LEU A C 1
ATOM 2123 O O . LEU A 1 258 ? 8.785 10.757 -2.191 1.00 88.19 258 LEU A O 1
ATOM 2127 N N . MET A 1 259 ? 6.908 11.010 -3.402 1.00 90.88 259 MET A N 1
ATOM 2128 C CA . MET A 1 259 ? 6.376 9.670 -3.127 1.00 90.88 259 MET A CA 1
ATOM 2129 C C . MET A 1 259 ? 7.098 8.563 -3.904 1.00 90.88 259 MET A C 1
ATOM 2131 O O . MET A 1 259 ? 7.408 7.515 -3.347 1.00 90.88 259 MET A O 1
ATOM 2135 N N . PHE A 1 260 ? 7.338 8.779 -5.199 1.00 89.50 260 PHE A N 1
ATOM 2136 C CA . PHE A 1 260 ? 7.789 7.744 -6.134 1.00 89.50 260 PHE A CA 1
ATOM 2137 C C . PHE A 1 260 ? 9.156 8.038 -6.759 1.00 89.50 260 PHE A C 1
ATOM 2139 O O . PHE A 1 260 ? 9.757 7.148 -7.354 1.00 89.50 260 PHE A O 1
ATOM 2146 N N . GLY A 1 261 ? 9.655 9.268 -6.632 1.00 86.19 261 GLY A N 1
ATOM 2147 C CA . GLY A 1 261 ? 10.821 9.754 -7.361 1.00 86.19 261 GLY A CA 1
ATOM 2148 C C . GLY A 1 261 ? 10.462 10.558 -8.608 1.00 86.19 261 GLY A C 1
ATOM 2149 O O . GLY A 1 261 ? 9.302 10.687 -8.999 1.00 86.19 261 GLY A O 1
ATOM 2150 N N . ASN A 1 262 ? 11.479 11.132 -9.244 1.00 83.88 262 ASN A N 1
ATOM 2151 C CA . ASN A 1 262 ? 11.287 12.039 -10.370 1.00 83.88 262 ASN A CA 1
ATOM 2152 C C . ASN A 1 262 ? 10.929 11.280 -11.659 1.00 83.88 262 ASN A C 1
ATOM 2154 O O . ASN A 1 262 ? 11.796 10.681 -12.277 1.00 83.88 262 ASN A O 1
ATOM 2158 N N . ALA A 1 263 ? 9.683 11.374 -12.127 1.00 77.25 263 ALA A N 1
ATOM 2159 C CA . ALA A 1 263 ? 9.245 10.717 -13.365 1.00 77.25 263 ALA A CA 1
ATOM 2160 C C . ALA A 1 263 ? 10.028 11.151 -14.621 1.00 77.25 263 ALA A C 1
ATOM 2162 O O . ALA A 1 263 ? 10.057 10.414 -15.602 1.00 77.25 263 ALA A O 1
ATOM 2163 N N . ALA A 1 264 ? 10.702 12.306 -14.605 1.00 72.12 264 ALA A N 1
ATOM 2164 C CA . ALA A 1 264 ? 11.570 12.728 -15.704 1.00 72.12 264 ALA A CA 1
ATOM 2165 C C . ALA A 1 264 ? 12.836 11.862 -15.848 1.00 72.12 264 ALA A C 1
ATOM 2167 O O . ALA A 1 264 ? 13.486 11.925 -16.888 1.00 72.12 264 ALA A O 1
ATOM 2168 N N . THR A 1 265 ? 13.191 11.059 -14.836 1.00 72.69 265 THR A N 1
ATOM 2169 C CA . THR A 1 265 ? 14.2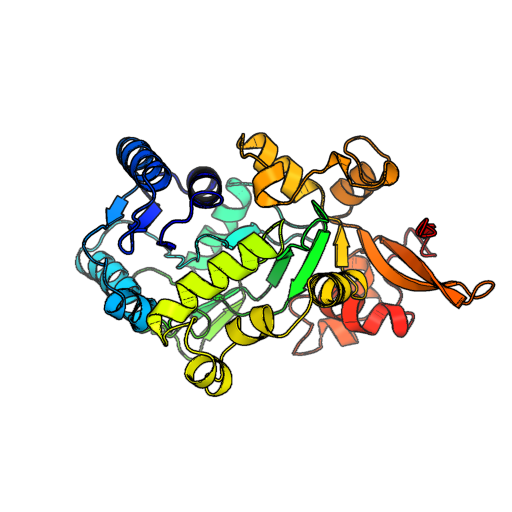78 10.071 -14.943 1.00 72.69 265 THR A CA 1
ATOM 2170 C C . THR A 1 265 ? 13.841 8.804 -15.673 1.00 72.69 265 THR A C 1
ATOM 2172 O O . THR A 1 265 ? 14.695 8.013 -16.069 1.00 72.69 265 THR A O 1
ATOM 2175 N N . LEU A 1 266 ? 12.534 8.603 -15.890 1.00 77.56 266 LEU A N 1
ATOM 2176 C CA . LEU A 1 266 ? 12.049 7.497 -16.705 1.00 77.56 266 LEU A CA 1
ATOM 2177 C C . LEU A 1 266 ? 12.494 7.672 -18.155 1.00 77.56 266 LEU A C 1
ATOM 2179 O O . LEU A 1 266 ? 12.454 8.777 -18.710 1.00 77.56 266 LEU A O 1
ATOM 2183 N N . ARG A 1 267 ? 12.832 6.546 -18.796 1.00 76.25 267 ARG A N 1
ATOM 2184 C CA . ARG A 1 267 ? 13.047 6.490 -20.248 1.00 76.25 267 ARG A CA 1
ATOM 2185 C C . ARG A 1 267 ? 11.807 7.045 -20.955 1.00 76.25 267 ARG A C 1
ATOM 2187 O O . ARG A 1 267 ? 10.682 6.830 -20.503 1.00 76.25 267 ARG A O 1
ATOM 2194 N N . THR A 1 268 ? 12.011 7.749 -22.066 1.00 79.75 268 THR A N 1
ATOM 2195 C CA . THR A 1 268 ? 10.954 8.434 -22.834 1.00 79.75 268 THR A CA 1
ATOM 2196 C C . THR A 1 268 ? 9.758 7.546 -23.171 1.00 79.75 268 THR A C 1
ATOM 2198 O O . THR A 1 268 ? 8.622 8.006 -23.201 1.00 79.75 268 THR A O 1
ATOM 2201 N N . GLU A 1 269 ? 10.000 6.254 -23.366 1.00 81.25 269 GLU A N 1
ATOM 2202 C CA . GLU A 1 269 ? 9.008 5.241 -23.694 1.00 81.25 269 GLU A CA 1
ATOM 2203 C C . GLU A 1 269 ? 8.076 4.907 -22.522 1.00 81.25 269 GLU A C 1
ATOM 2205 O O . GLU A 1 269 ? 7.029 4.327 -22.759 1.00 81.25 269 GLU A O 1
ATOM 2210 N N . PHE A 1 270 ? 8.425 5.271 -21.284 1.00 82.62 270 PHE A N 1
ATOM 2211 C CA . PHE A 1 270 ? 7.589 5.104 -20.086 1.00 82.62 270 PHE A CA 1
ATOM 2212 C C . PHE A 1 270 ? 7.014 6.427 -19.573 1.00 82.62 270 PHE A C 1
ATOM 2214 O O . PHE A 1 270 ? 6.262 6.447 -18.600 1.00 82.62 270 PHE A O 1
ATOM 2221 N N . GLN A 1 271 ? 7.343 7.547 -20.218 1.00 83.62 271 GLN A N 1
ATOM 2222 C CA . GLN A 1 271 ? 6.790 8.843 -19.847 1.00 83.62 271 GLN A CA 1
ATOM 2223 C C . GLN A 1 271 ? 5.317 8.945 -20.260 1.00 83.62 271 GLN A C 1
ATOM 2225 O O . GLN A 1 271 ? 4.865 8.315 -21.219 1.00 83.62 271 GLN A O 1
ATOM 2230 N N . LYS A 1 272 ? 4.550 9.749 -19.523 1.00 81.56 272 LYS A N 1
ATOM 2231 C CA . LYS A 1 272 ? 3.122 9.979 -19.775 1.00 81.56 272 LYS A CA 1
ATOM 2232 C C . LYS A 1 272 ? 2.886 10.460 -21.214 1.00 81.56 272 LYS A C 1
ATOM 2234 O O . LYS A 1 272 ? 3.544 11.395 -21.663 1.00 81.56 272 LYS A O 1
ATOM 2239 N N . GLY A 1 273 ? 1.933 9.838 -21.912 1.00 82.12 273 GLY A N 1
ATOM 2240 C CA . GLY A 1 273 ? 1.614 10.127 -23.318 1.00 82.12 273 GLY A CA 1
ATOM 2241 C C . GLY A 1 273 ? 2.498 9.404 -24.343 1.00 82.12 273 GLY A C 1
ATOM 2242 O O . GLY A 1 273 ? 2.380 9.657 -25.540 1.00 82.12 273 GLY A O 1
ATOM 2243 N N . SER A 1 274 ? 3.393 8.521 -23.896 1.00 85.44 274 SER A N 1
ATOM 2244 C CA . SER A 1 274 ? 4.086 7.576 -24.773 1.00 85.44 274 SER A CA 1
ATOM 2245 C C . SER A 1 274 ? 3.225 6.339 -25.049 1.00 85.44 274 SER A C 1
ATOM 2247 O O . SER A 1 274 ? 2.368 5.959 -24.250 1.00 85.44 274 SER A O 1
ATOM 2249 N N . LEU A 1 275 ? 3.512 5.647 -26.156 1.00 84.50 275 LEU A N 1
ATOM 2250 C CA . LEU A 1 275 ? 2.781 4.439 -26.546 1.00 84.50 275 LEU A CA 1
ATOM 2251 C C . LEU A 1 275 ? 2.822 3.337 -25.473 1.00 84.50 275 LEU A C 1
ATOM 2253 O O . LEU A 1 275 ? 1.798 2.697 -25.244 1.00 84.50 275 LEU A O 1
ATOM 2257 N N . LEU A 1 276 ? 3.969 3.093 -24.815 1.00 83.31 276 LEU A N 1
ATOM 2258 C CA . LEU A 1 276 ? 4.027 2.039 -23.792 1.00 83.31 276 LEU A CA 1
ATOM 2259 C C . LEU A 1 276 ? 3.312 2.458 -22.510 1.00 83.31 276 LEU A C 1
ATOM 2261 O O . LEU A 1 276 ? 2.694 1.605 -21.883 1.00 83.31 276 LEU A O 1
ATOM 2265 N N . ALA A 1 277 ? 3.350 3.738 -22.126 1.00 84.38 277 ALA A N 1
ATOM 2266 C CA . ALA A 1 277 ? 2.580 4.214 -20.980 1.00 84.38 277 ALA A CA 1
ATOM 2267 C C . ALA A 1 277 ? 1.069 4.070 -21.213 1.00 84.38 277 ALA A C 1
ATOM 2269 O O . ALA A 1 277 ? 0.362 3.573 -20.336 1.00 84.38 277 ALA A O 1
ATOM 2270 N N . ASP A 1 278 ? 0.588 4.417 -22.408 1.00 85.69 278 ASP A N 1
ATOM 2271 C CA . ASP A 1 278 ? -0.827 4.291 -22.768 1.00 85.69 278 ASP A CA 1
ATOM 2272 C C . ASP A 1 278 ? -1.260 2.818 -22.874 1.00 85.69 278 ASP A C 1
ATOM 2274 O O . ASP A 1 278 ? -2.336 2.431 -22.397 1.00 85.69 278 ASP A O 1
ATOM 2278 N N . LEU A 1 279 ? -0.397 1.964 -23.438 1.00 84.38 279 LEU A N 1
ATOM 2279 C CA . LEU A 1 279 ? -0.624 0.521 -23.488 1.00 84.38 279 LEU A CA 1
ATOM 2280 C C . LEU A 1 279 ? -0.661 -0.084 -22.078 1.00 84.38 279 LEU A C 1
ATOM 2282 O O . LEU A 1 279 ? -1.594 -0.822 -21.761 1.00 84.38 279 LEU A O 1
ATOM 2286 N N . ALA A 1 280 ? 0.301 0.262 -21.217 1.00 85.50 280 ALA A N 1
ATOM 2287 C CA . ALA A 1 280 ? 0.355 -0.191 -19.828 1.00 85.50 280 ALA A CA 1
ATOM 2288 C C . ALA A 1 280 ? -0.890 0.244 -19.045 1.00 85.50 280 ALA A C 1
ATOM 2290 O O . ALA A 1 280 ? -1.482 -0.566 -18.334 1.00 85.50 280 ALA A O 1
ATOM 2291 N N . ALA A 1 281 ? -1.329 1.495 -19.211 1.00 81.31 281 ALA A N 1
ATOM 2292 C CA . ALA A 1 281 ? -2.533 2.013 -18.568 1.00 81.31 281 ALA A CA 1
ATOM 2293 C C . ALA A 1 281 ? -3.804 1.263 -19.003 1.00 81.31 281 ALA A C 1
ATOM 2295 O O . ALA A 1 281 ? -4.726 1.093 -18.207 1.00 81.31 281 ALA A O 1
ATOM 2296 N N . THR A 1 282 ? -3.851 0.788 -20.250 1.00 79.62 282 THR A N 1
ATOM 2297 C CA . THR A 1 282 ? -5.010 0.066 -20.797 1.00 79.62 282 THR A CA 1
ATOM 2298 C C . THR A 1 282 ? -5.011 -1.415 -20.416 1.00 79.62 282 THR A C 1
ATOM 2300 O O . THR A 1 282 ? -6.069 -1.980 -20.130 1.00 79.62 282 THR A O 1
ATOM 2303 N N . ALA A 1 283 ? -3.837 -2.046 -20.410 1.00 78.69 283 ALA A N 1
ATOM 2304 C CA . ALA A 1 283 ? -3.675 -3.475 -20.158 1.00 78.69 283 ALA A CA 1
ATOM 2305 C C . ALA A 1 283 ? -3.495 -3.833 -18.677 1.00 78.69 283 ALA A C 1
ATOM 2307 O O . ALA A 1 283 ? -3.577 -5.001 -18.320 1.00 78.69 283 ALA A O 1
ATOM 2308 N N . GLY A 1 284 ? -3.260 -2.848 -17.809 1.00 76.38 284 GLY A N 1
ATOM 2309 C CA . GLY A 1 284 ? -3.059 -3.057 -16.375 1.00 76.38 284 GLY A CA 1
ATOM 2310 C C . GLY A 1 284 ? -1.622 -3.190 -15.911 1.00 76.38 284 GLY A C 1
ATOM 2311 O O . GLY A 1 284 ? -1.375 -3.250 -14.707 1.00 76.38 284 GLY A O 1
ATOM 2312 N N . GLY A 1 285 ? -0.689 -3.179 -16.852 1.00 87.38 285 GLY A N 1
ATOM 2313 C CA . GLY A 1 285 ? 0.730 -3.029 -16.602 1.00 87.38 285 GLY A CA 1
ATOM 2314 C C . GLY A 1 285 ? 1.581 -3.711 -17.663 1.00 87.38 285 GLY A C 1
ATOM 2315 O O . GLY A 1 285 ? 1.096 -4.498 -18.476 1.00 87.38 285 GLY A O 1
ATOM 2316 N N . ILE A 1 286 ? 2.873 -3.403 -17.648 1.00 90.62 286 ILE A N 1
ATOM 2317 C CA . ILE A 1 286 ? 3.882 -4.086 -18.463 1.00 90.62 286 ILE A CA 1
ATOM 2318 C C . ILE A 1 286 ? 4.886 -4.719 -17.510 1.00 90.62 286 ILE A C 1
ATOM 2320 O O . ILE A 1 286 ? 5.456 -4.032 -16.666 1.00 90.62 286 ILE A O 1
ATOM 2324 N N . ALA A 1 287 ? 5.097 -6.025 -17.636 1.00 92.31 287 ALA A N 1
ATOM 2325 C CA . ALA A 1 287 ? 6.117 -6.717 -16.869 1.00 92.31 287 ALA A CA 1
ATOM 2326 C C . ALA A 1 287 ? 7.496 -6.450 -17.477 1.00 92.31 287 ALA A C 1
ATOM 2328 O O . ALA A 1 287 ? 7.654 -6.509 -18.696 1.00 92.31 287 ALA A O 1
ATOM 2329 N N . ARG A 1 288 ? 8.478 -6.168 -16.622 1.00 92.56 288 ARG A N 1
ATOM 2330 C CA . ARG A 1 288 ? 9.893 -6.030 -16.958 1.00 92.56 288 ARG A CA 1
ATOM 2331 C C . ARG A 1 288 ? 10.657 -7.215 -16.390 1.00 92.56 288 ARG A C 1
ATOM 2333 O O . ARG A 1 288 ? 10.513 -7.526 -15.211 1.00 92.56 288 ARG A O 1
ATOM 2340 N N . PHE A 1 289 ? 11.521 -7.797 -17.206 1.00 92.12 289 PHE A N 1
ATOM 2341 C CA . PHE A 1 289 ? 12.446 -8.861 -16.847 1.00 92.12 289 PHE A CA 1
ATOM 2342 C C . PHE A 1 289 ? 13.874 -8.434 -17.152 1.00 92.12 289 PHE A C 1
ATOM 2344 O O . PHE A 1 289 ? 14.115 -7.716 -18.122 1.00 92.12 289 PHE A O 1
ATOM 2351 N N . VAL A 1 290 ? 14.820 -8.901 -16.343 1.00 89.56 290 VAL A N 1
ATOM 2352 C CA . VAL A 1 290 ? 16.248 -8.737 -16.622 1.00 89.56 290 VAL A CA 1
ATOM 2353 C C . VAL A 1 290 ? 16.748 -9.993 -17.305 1.00 89.56 290 VAL A C 1
ATOM 2355 O O . VAL A 1 290 ? 16.617 -11.094 -16.775 1.00 89.56 290 VAL A O 1
ATOM 2358 N N . THR A 1 291 ? 17.313 -9.826 -18.492 1.00 88.06 291 THR A N 1
ATOM 2359 C CA . THR A 1 291 ? 17.927 -10.905 -19.263 1.00 88.06 291 THR A CA 1
ATOM 2360 C C . THR A 1 291 ? 19.340 -10.513 -19.675 1.00 88.06 291 THR A C 1
ATOM 2362 O O . THR A 1 291 ? 19.818 -9.413 -19.389 1.00 88.06 291 THR A O 1
ATOM 2365 N N . THR A 1 292 ? 20.047 -11.428 -20.328 1.00 87.12 292 THR A N 1
ATOM 2366 C CA . THR A 1 292 ? 21.390 -11.178 -20.849 1.00 87.12 292 THR A CA 1
ATOM 2367 C C . THR A 1 292 ? 21.321 -11.010 -22.359 1.00 87.12 292 THR A C 1
ATOM 2369 O O . THR A 1 292 ? 20.691 -11.806 -23.056 1.00 87.12 292 THR A O 1
ATOM 2372 N N . ASN A 1 293 ? 21.981 -9.981 -22.882 1.00 83.06 293 ASN A N 1
ATOM 2373 C CA . ASN A 1 293 ? 22.187 -9.819 -24.309 1.00 83.06 293 ASN A CA 1
ATOM 2374 C C . ASN A 1 293 ? 23.074 -10.972 -24.828 1.00 83.06 293 ASN A C 1
ATOM 2376 O O . ASN A 1 293 ? 24.218 -11.085 -24.386 1.00 83.06 293 ASN A O 1
ATOM 2380 N N . PRO A 1 294 ? 22.593 -11.806 -25.770 1.00 83.12 294 PRO A N 1
ATOM 2381 C CA . PRO A 1 294 ? 23.362 -12.940 -26.284 1.00 83.12 294 PRO A CA 1
ATOM 2382 C C . PRO A 1 294 ? 24.662 -12.544 -26.996 1.00 83.12 294 PRO A C 1
ATOM 2384 O O . PRO A 1 294 ? 25.591 -13.343 -27.046 1.00 83.12 294 PRO A O 1
ATOM 2387 N N . GLU A 1 295 ? 24.725 -11.336 -27.562 1.00 85.00 295 GLU A N 1
ATOM 2388 C CA . GLU A 1 295 ? 25.869 -10.861 -28.347 1.00 85.00 295 GLU A CA 1
ATOM 2389 C C . GLU A 1 295 ? 26.951 -10.234 -27.467 1.00 85.00 295 GLU A C 1
ATOM 2391 O O . GLU A 1 295 ? 28.140 -10.443 -27.701 1.00 85.00 295 GLU A O 1
ATOM 2396 N N . THR A 1 296 ? 26.551 -9.458 -26.456 1.00 86.12 296 THR A N 1
ATOM 2397 C CA . THR A 1 296 ? 27.487 -8.675 -25.631 1.00 86.12 296 THR A CA 1
ATOM 2398 C C . THR A 1 296 ? 27.695 -9.241 -24.231 1.00 86.12 296 THR A C 1
ATOM 2400 O O . THR A 1 2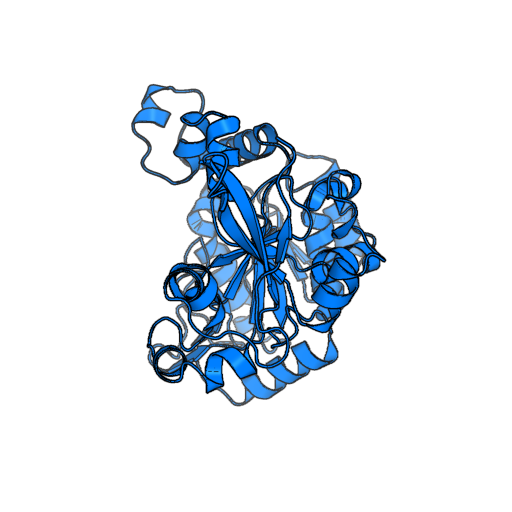96 ? 28.625 -8.828 -23.545 1.00 86.12 296 THR A O 1
ATOM 2403 N N . GLY A 1 297 ? 26.827 -10.147 -23.772 1.00 83.62 297 GLY A N 1
ATOM 2404 C CA . GLY A 1 297 ? 26.807 -10.616 -22.385 1.00 83.62 297 GLY A CA 1
ATOM 2405 C C . GLY A 1 297 ? 26.334 -9.564 -21.371 1.00 83.62 297 GLY A C 1
ATOM 2406 O O . GLY A 1 297 ? 26.312 -9.847 -20.176 1.00 83.62 297 GLY A O 1
ATOM 2407 N N . ALA A 1 298 ? 25.956 -8.362 -21.816 1.00 84.19 298 ALA A N 1
ATOM 2408 C CA . ALA A 1 298 ? 25.476 -7.293 -20.943 1.00 84.19 298 ALA A CA 1
ATOM 2409 C C . ALA A 1 298 ? 24.038 -7.551 -20.469 1.00 84.19 298 ALA A C 1
ATOM 2411 O O . ALA A 1 298 ? 23.265 -8.227 -21.154 1.00 84.19 298 ALA A O 1
ATOM 2412 N N . ALA A 1 299 ? 23.655 -6.982 -19.325 1.00 83.81 299 ALA A N 1
ATOM 2413 C CA . ALA A 1 299 ? 22.261 -6.979 -18.894 1.00 83.81 299 ALA A CA 1
ATOM 2414 C C . ALA A 1 299 ? 21.383 -6.221 -19.908 1.00 83.81 299 ALA A C 1
ATOM 2416 O O . ALA A 1 299 ? 21.807 -5.234 -20.510 1.00 83.81 299 ALA A O 1
ATOM 2417 N N . ARG A 1 300 ? 20.156 -6.696 -20.114 1.00 86.50 300 ARG A N 1
ATOM 2418 C CA . ARG A 1 300 ? 19.127 -6.019 -20.910 1.00 86.50 300 ARG A CA 1
ATOM 2419 C C . ARG A 1 300 ? 17.766 -6.187 -20.248 1.00 86.50 300 ARG A C 1
ATOM 2421 O O . ARG A 1 300 ? 17.542 -7.177 -19.552 1.00 86.50 300 ARG A O 1
ATOM 2428 N N . TYR A 1 301 ? 16.851 -5.263 -20.519 1.00 88.81 301 TYR A N 1
ATOM 2429 C CA . TYR A 1 301 ? 15.472 -5.391 -20.068 1.00 88.81 301 TYR A CA 1
ATOM 2430 C C . TYR A 1 301 ? 14.576 -5.921 -21.185 1.00 88.81 301 TYR A C 1
ATOM 2432 O O . TYR A 1 301 ? 14.576 -5.420 -22.312 1.00 88.81 301 TYR A O 1
ATOM 2440 N N . GLU A 1 302 ? 13.771 -6.922 -20.852 1.00 89.81 302 GLU A N 1
ATOM 2441 C CA . GLU A 1 302 ? 12.688 -7.410 -21.697 1.00 89.81 302 GLU A CA 1
ATOM 2442 C C . GLU A 1 302 ? 11.348 -7.026 -21.099 1.00 89.81 302 GLU A C 1
ATOM 2444 O O . GLU A 1 302 ? 11.126 -7.147 -19.895 1.00 89.81 302 GLU A O 1
ATOM 2449 N N . PHE A 1 303 ? 10.455 -6.557 -21.958 1.00 89.00 303 PHE A N 1
ATOM 2450 C CA . PHE A 1 303 ? 9.145 -6.076 -21.576 1.00 89.00 303 PHE A CA 1
ATOM 2451 C C . PHE A 1 303 ? 8.069 -6.912 -22.243 1.00 89.00 303 PHE A C 1
ATOM 2453 O O . PHE A 1 303 ? 8.150 -7.249 -23.428 1.00 89.00 303 PHE A O 1
ATOM 2460 N N . ILE A 1 304 ? 7.039 -7.234 -21.472 1.00 89.12 304 ILE A N 1
ATOM 2461 C CA . ILE A 1 304 ? 5.936 -8.055 -21.944 1.00 89.12 304 ILE A CA 1
ATOM 2462 C C . ILE A 1 304 ? 4.621 -7.587 -21.343 1.00 89.12 304 ILE A C 1
ATOM 2464 O O . ILE A 1 304 ? 4.520 -7.261 -20.158 1.00 89.12 304 ILE A O 1
ATOM 2468 N N . LEU A 1 305 ? 3.597 -7.541 -22.190 1.00 87.62 305 LEU A N 1
ATOM 2469 C CA . LEU A 1 305 ? 2.247 -7.247 -21.748 1.00 87.62 305 LEU A CA 1
ATOM 2470 C C . LEU A 1 305 ? 1.718 -8.450 -20.969 1.00 87.62 305 LEU A C 1
ATOM 2472 O O . LEU A 1 305 ? 1.618 -9.555 -21.518 1.00 87.62 305 LEU A O 1
ATOM 2476 N N . TYR A 1 306 ? 1.395 -8.231 -19.699 1.00 85.56 306 TYR A N 1
ATOM 2477 C CA . TYR A 1 306 ? 0.751 -9.249 -18.888 1.00 85.56 306 TYR A CA 1
ATOM 2478 C C . TYR A 1 306 ? -0.765 -9.147 -19.040 1.00 85.56 306 TYR A C 1
ATOM 2480 O O . TYR A 1 306 ? -1.337 -8.073 -18.886 1.00 85.56 306 TYR A O 1
ATOM 2488 N N . ASP A 1 307 ? -1.403 -10.279 -19.320 1.00 83.81 307 ASP A N 1
ATOM 2489 C CA . ASP A 1 307 ? -2.852 -10.418 -19.403 1.00 83.81 307 ASP A CA 1
ATOM 2490 C C . ASP A 1 307 ? -3.264 -11.517 -18.422 1.00 83.81 307 ASP A C 1
ATOM 2492 O O . ASP A 1 307 ? -2.945 -12.691 -18.614 1.00 83.81 307 ASP A O 1
ATOM 2496 N N . ALA A 1 308 ? -3.939 -11.128 -17.340 1.00 83.25 308 ALA A N 1
ATOM 2497 C CA . ALA A 1 308 ? -4.287 -12.048 -16.264 1.00 83.25 308 ALA A CA 1
ATOM 2498 C C . ALA A 1 308 ? -5.238 -13.166 -16.725 1.00 83.25 308 ALA A C 1
ATOM 2500 O O . ALA A 1 308 ? -5.075 -14.317 -16.314 1.00 83.25 308 ALA A O 1
ATOM 2501 N N . GLU A 1 309 ? -6.198 -12.841 -17.593 1.00 84.75 309 GLU A N 1
ATOM 2502 C CA . GLU A 1 309 ? -7.196 -13.786 -18.092 1.00 84.75 309 GLU A CA 1
ATOM 2503 C C . GLU A 1 309 ? -6.539 -14.787 -19.044 1.00 84.75 309 GLU A C 1
ATOM 2505 O O . GLU A 1 309 ? -6.684 -16.005 -18.896 1.00 84.75 309 GLU A O 1
ATOM 2510 N N . SER A 1 310 ? -5.757 -14.284 -20.002 1.00 88.00 310 SER A N 1
ATOM 2511 C CA . SER A 1 310 ? -5.011 -15.137 -20.920 1.00 88.00 310 SER A CA 1
ATOM 2512 C C . SER A 1 310 ? -4.007 -16.013 -20.175 1.00 88.00 310 SER A C 1
ATOM 2514 O O . SER A 1 310 ? -3.922 -17.210 -20.464 1.00 88.00 310 SER A O 1
ATOM 2516 N N . TYR A 1 311 ? -3.270 -15.466 -19.204 1.00 89.38 311 TYR A N 1
ATOM 2517 C CA . TYR A 1 311 ? -2.329 -16.245 -18.401 1.00 89.38 311 TYR A CA 1
ATOM 2518 C C . TYR A 1 311 ? -3.044 -17.377 -17.657 1.00 89.38 311 TYR A C 1
ATOM 2520 O O . TYR A 1 311 ? -2.605 -18.526 -17.722 1.00 89.38 311 TYR A O 1
ATOM 2528 N N . GLY A 1 312 ? -4.179 -17.084 -17.015 1.00 89.88 312 GLY A N 1
ATOM 2529 C CA . GLY A 1 312 ? -4.969 -18.080 -16.295 1.00 89.88 312 GLY A CA 1
ATOM 2530 C C . GLY A 1 312 ? -5.516 -19.192 -17.195 1.00 89.88 312 GLY A C 1
ATOM 2531 O O . GLY A 1 312 ? -5.433 -20.366 -16.837 1.00 89.88 312 GLY A O 1
ATOM 2532 N N . ARG A 1 313 ? -6.013 -18.855 -18.396 1.00 91.25 313 ARG A N 1
ATOM 2533 C CA . ARG A 1 313 ? -6.515 -19.847 -19.367 1.00 91.25 313 ARG A CA 1
ATOM 2534 C C . ARG A 1 313 ? -5.434 -20.803 -19.869 1.00 91.25 313 ARG A C 1
ATOM 2536 O O . ARG A 1 313 ? -5.718 -21.982 -20.064 1.00 91.25 313 ARG A O 1
ATOM 2543 N N . HIS A 1 314 ? -4.220 -20.307 -20.104 1.00 92.56 314 HIS A N 1
ATOM 2544 C CA . HIS A 1 314 ? -3.119 -21.124 -20.625 1.00 92.56 314 HIS A CA 1
ATOM 2545 C C . HIS A 1 314 ? -2.373 -21.905 -19.545 1.00 92.56 314 HIS A C 1
ATOM 2547 O O . HIS A 1 314 ? -1.704 -22.884 -19.868 1.00 92.56 314 HIS A O 1
ATOM 2553 N N . ASN A 1 315 ? -2.487 -21.490 -18.283 1.00 94.25 315 ASN A N 1
ATOM 2554 C CA . ASN A 1 315 ? -1.754 -22.070 -17.161 1.00 94.25 315 ASN A CA 1
ATOM 2555 C C . ASN A 1 315 ? -2.729 -22.467 -16.034 1.00 94.25 315 ASN A C 1
ATOM 2557 O O . ASN A 1 315 ? -2.672 -21.905 -14.934 1.00 94.25 315 ASN A O 1
ATOM 2561 N N . PRO A 1 316 ? -3.664 -23.408 -16.292 1.00 95.06 316 PRO A N 1
ATOM 2562 C CA . PRO A 1 316 ? -4.682 -23.799 -15.315 1.00 95.06 316 PRO A CA 1
ATOM 2563 C C . PRO A 1 316 ? -4.079 -24.425 -14.050 1.00 95.06 316 PRO A C 1
ATOM 2565 O O . PRO A 1 316 ? -4.676 -24.326 -12.979 1.00 95.06 316 PRO A O 1
ATOM 2568 N N . ASP A 1 317 ? -2.883 -25.013 -14.152 1.00 95.56 317 ASP A N 1
ATOM 2569 C CA . ASP A 1 317 ? -2.092 -25.509 -13.024 1.00 95.56 317 ASP A CA 1
ATOM 2570 C C . ASP A 1 317 ? -1.766 -24.398 -12.016 1.00 95.56 317 ASP A C 1
ATOM 2572 O O . ASP A 1 317 ? -1.837 -24.616 -10.809 1.00 95.56 317 ASP A O 1
ATOM 2576 N N . ILE A 1 318 ? -1.498 -23.182 -12.497 1.00 93.69 318 ILE A N 1
ATOM 2577 C CA . ILE A 1 318 ? -1.172 -22.028 -11.651 1.00 93.69 318 ILE A CA 1
ATOM 2578 C C . ILE A 1 318 ? -2.422 -21.451 -10.989 1.00 93.69 318 ILE A C 1
ATOM 2580 O O . ILE A 1 318 ? -2.393 -21.094 -9.811 1.00 93.69 318 ILE A O 1
ATOM 2584 N N . VAL A 1 319 ? -3.545 -21.413 -11.710 1.00 90.44 319 VAL A N 1
ATOM 2585 C CA . VAL A 1 319 ? -4.835 -20.960 -11.158 1.00 90.44 319 VAL A CA 1
ATOM 2586 C C . VAL A 1 319 ? -5.328 -21.898 -10.053 1.00 90.44 319 VAL A C 1
ATOM 2588 O O . VAL A 1 319 ? -6.007 -21.457 -9.130 1.00 90.44 319 VAL A O 1
ATOM 2591 N N . GLN A 1 320 ? -4.960 -23.178 -10.104 1.00 91.81 320 GLN A N 1
ATOM 2592 C CA . GLN A 1 320 ? -5.281 -24.170 -9.073 1.00 91.81 320 GLN A CA 1
ATOM 2593 C C . GLN A 1 320 ? -4.212 -24.266 -7.972 1.00 91.81 320 GLN A C 1
ATOM 2595 O O . GLN A 1 320 ? -4.427 -24.941 -6.965 1.00 91.81 320 GLN A O 1
ATOM 2600 N N . HIS A 1 321 ? -3.066 -23.598 -8.132 1.00 91.81 321 HIS A N 1
ATOM 2601 C CA . HIS A 1 321 ? -1.956 -23.706 -7.195 1.00 91.81 321 HIS A CA 1
ATOM 2602 C C . HIS A 1 321 ? -2.279 -22.998 -5.866 1.00 91.81 321 HIS A C 1
ATOM 2604 O O . HIS A 1 321 ? -2.578 -21.802 -5.888 1.00 91.81 321 HIS A O 1
ATOM 2610 N N . PRO A 1 322 ? -2.137 -23.646 -4.691 1.00 86.62 322 PRO A N 1
ATOM 2611 C CA . PRO A 1 322 ? -2.526 -23.057 -3.403 1.00 86.62 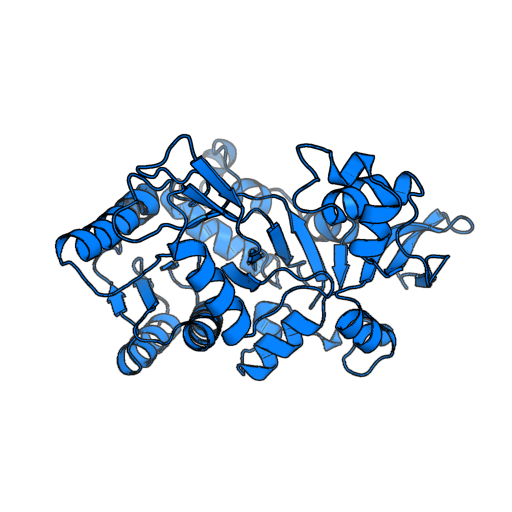322 PRO A CA 1
ATOM 2612 C C . PRO A 1 322 ? -1.873 -21.704 -3.090 1.00 86.62 322 PRO A C 1
ATOM 2614 O O . PRO A 1 322 ? -2.471 -20.864 -2.422 1.00 86.62 322 PRO A O 1
ATOM 2617 N N . HIS A 1 323 ? -0.647 -21.490 -3.576 1.00 86.00 323 HIS A N 1
ATOM 2618 C CA . HIS A 1 323 ? 0.093 -20.247 -3.357 1.00 86.00 323 HIS A CA 1
ATOM 2619 C C . HIS A 1 323 ? -0.226 -19.156 -4.394 1.00 86.00 323 HIS A C 1
ATOM 2621 O O . HIS A 1 323 ? -0.301 -17.985 -4.038 1.00 86.00 323 HIS A O 1
ATOM 2627 N N . TYR A 1 324 ? -0.447 -19.526 -5.662 1.00 87.19 324 TYR A N 1
ATOM 2628 C CA . TYR A 1 324 ? -0.557 -18.567 -6.772 1.00 87.19 324 TYR A CA 1
ATOM 2629 C C . TYR A 1 324 ? -1.991 -18.332 -7.248 1.00 87.19 324 TYR A C 1
ATOM 2631 O O . TYR A 1 324 ? -2.237 -17.363 -7.959 1.00 87.19 324 TYR A O 1
ATOM 2639 N N . THR A 1 325 ? -2.948 -19.160 -6.822 1.00 84.06 325 THR A N 1
ATOM 2640 C CA . THR A 1 325 ? -4.365 -19.070 -7.209 1.00 84.06 325 THR A CA 1
ATOM 2641 C C . THR A 1 325 ? -4.957 -17.677 -6.981 1.00 84.06 325 THR A C 1
ATOM 2643 O O . THR A 1 325 ? -5.718 -17.169 -7.801 1.00 84.06 325 THR A O 1
ATOM 2646 N N . THR A 1 326 ? -4.547 -16.995 -5.908 1.00 81.44 326 THR A N 1
ATOM 2647 C CA . THR A 1 326 ? -5.022 -15.645 -5.589 1.00 81.44 326 THR A CA 1
ATOM 2648 C C . THR A 1 326 ? -4.413 -14.576 -6.487 1.00 81.44 326 THR A C 1
ATOM 2650 O O . THR A 1 326 ? -5.014 -13.509 -6.638 1.00 81.44 326 THR A O 1
ATOM 2653 N N . TRP A 1 327 ? -3.232 -14.804 -7.064 1.00 88.81 327 TRP A N 1
ATOM 2654 C CA . TRP A 1 327 ? -2.568 -13.834 -7.928 1.00 88.81 327 TRP A CA 1
ATOM 2655 C C . TRP A 1 327 ? -1.542 -14.497 -8.867 1.00 88.81 327 TRP A C 1
ATOM 2657 O O . TRP A 1 327 ? -0.336 -14.410 -8.624 1.00 88.81 327 TRP A O 1
ATOM 2667 N N . PRO A 1 328 ? -1.991 -15.108 -9.984 1.00 89.88 328 PRO A N 1
ATOM 2668 C CA . PRO A 1 328 ? -1.109 -15.806 -10.932 1.00 89.88 328 PRO A CA 1
ATOM 2669 C C . PRO A 1 328 ? 0.013 -14.939 -11.521 1.00 89.88 328 PRO A C 1
ATOM 2671 O O . PRO A 1 328 ? 1.023 -15.454 -11.992 1.00 89.88 328 PRO A O 1
ATOM 2674 N N . LEU A 1 329 ? -0.138 -13.616 -11.449 1.00 90.38 329 LEU A N 1
ATOM 2675 C CA . LEU A 1 329 ? 0.877 -12.652 -11.855 1.00 90.38 329 LEU A CA 1
ATOM 2676 C C . LEU A 1 329 ? 2.193 -12.821 -11.088 1.00 90.38 329 LEU A C 1
ATOM 2678 O O . LEU A 1 329 ? 3.258 -12.665 -11.674 1.00 90.38 329 LEU A O 1
ATOM 2682 N N . VAL A 1 330 ? 2.125 -13.181 -9.804 1.00 91.62 330 VAL A N 1
ATOM 2683 C CA . VAL A 1 330 ? 3.321 -13.429 -8.986 1.00 91.62 330 VAL A CA 1
ATOM 2684 C C . VAL A 1 330 ? 4.114 -14.594 -9.572 1.00 91.62 330 VAL A C 1
ATOM 2686 O O . VAL A 1 330 ? 5.304 -14.452 -9.834 1.00 91.62 330 VAL A O 1
ATOM 2689 N N . HIS A 1 331 ? 3.435 -15.699 -9.903 1.00 93.75 331 HIS A N 1
ATOM 2690 C CA . HIS A 1 331 ? 4.074 -16.828 -10.577 1.00 93.75 331 HIS A CA 1
ATOM 2691 C C . HIS A 1 331 ? 4.706 -16.410 -11.903 1.00 93.75 331 HIS A C 1
ATOM 2693 O O . HIS A 1 331 ? 5.830 -16.804 -12.198 1.00 93.75 331 HIS A O 1
ATOM 2699 N N . PHE A 1 332 ? 4.001 -15.616 -12.714 1.00 93.06 332 PHE A N 1
ATOM 2700 C CA . PHE A 1 332 ? 4.537 -15.179 -13.999 1.00 93.06 332 PHE A CA 1
ATOM 2701 C C . PHE A 1 332 ? 5.856 -14.410 -13.855 1.00 93.06 332 PHE A C 1
ATOM 2703 O O . PHE A 1 332 ? 6.803 -14.692 -14.592 1.00 93.06 332 PHE A O 1
ATOM 2710 N N . LEU A 1 333 ? 5.919 -13.478 -12.901 1.00 92.88 333 LEU A N 1
ATOM 2711 C CA . LEU A 1 333 ? 7.103 -12.658 -12.646 1.00 92.88 333 LEU A CA 1
ATOM 2712 C C . LEU A 1 333 ? 8.258 -13.457 -12.027 1.00 92.88 333 LEU A C 1
ATOM 2714 O O . LEU A 1 333 ? 9.412 -13.192 -12.349 1.00 92.88 333 LEU A O 1
ATOM 2718 N N . GLU A 1 334 ? 7.969 -14.427 -11.159 1.00 92.31 334 GLU A N 1
ATOM 2719 C CA . GLU A 1 334 ? 8.996 -15.211 -10.457 1.00 92.31 334 GLU A CA 1
ATOM 2720 C C . GLU A 1 334 ? 9.536 -16.386 -11.284 1.00 92.31 334 GLU A C 1
ATOM 2722 O O . GLU A 1 334 ? 10.728 -16.691 -11.229 1.00 92.31 334 GLU A O 1
ATOM 2727 N N . HIS A 1 335 ? 8.668 -17.049 -12.051 1.00 93.56 335 HIS A N 1
ATOM 2728 C CA . HIS A 1 335 ? 8.972 -18.330 -12.698 1.00 93.56 335 HIS A CA 1
ATOM 2729 C C . HIS A 1 335 ? 8.462 -18.407 -14.135 1.00 93.56 335 HIS A C 1
ATOM 2731 O O . HIS A 1 335 ? 9.191 -18.823 -15.036 1.00 93.56 335 HIS A O 1
ATOM 2737 N N . GLY A 1 336 ? 7.224 -17.971 -14.376 1.00 91.75 336 GLY A N 1
ATOM 2738 C CA . GLY A 1 336 ? 6.518 -18.227 -15.627 1.00 91.75 336 GLY A CA 1
ATOM 2739 C C . GLY A 1 336 ? 7.228 -17.695 -16.872 1.00 91.75 336 GLY A C 1
ATOM 2740 O O . GLY A 1 336 ? 7.180 -18.345 -17.912 1.00 91.75 336 GLY A O 1
ATOM 2741 N N . PHE A 1 337 ? 7.917 -16.557 -16.780 1.00 91.69 337 PHE A N 1
ATOM 2742 C CA . PHE A 1 337 ? 8.722 -16.045 -17.891 1.00 91.69 337 PHE A CA 1
ATOM 2743 C C . PHE A 1 337 ? 9.920 -16.949 -18.224 1.00 91.69 337 PHE A C 1
ATOM 2745 O O . PHE A 1 337 ? 10.115 -17.304 -19.385 1.00 91.69 337 PHE A O 1
ATOM 2752 N N . ALA A 1 338 ? 10.683 -17.382 -17.215 1.00 91.31 338 ALA A N 1
ATOM 2753 C CA . ALA A 1 338 ? 11.825 -18.282 -17.399 1.00 91.31 338 ALA A CA 1
ATOM 2754 C C . ALA A 1 338 ? 11.392 -19.672 -17.904 1.00 91.31 338 ALA A C 1
ATOM 2756 O O . ALA A 1 338 ? 12.086 -20.295 -18.705 1.00 91.31 338 ALA A O 1
ATOM 2757 N N . GLU A 1 339 ? 10.210 -20.123 -17.486 1.00 94.19 339 GLU A N 1
ATOM 2758 C CA . GLU A 1 339 ? 9.552 -21.344 -17.963 1.00 94.19 339 GLU A CA 1
ATOM 2759 C C . GLU A 1 339 ? 8.946 -21.215 -19.372 1.00 94.19 339 GLU A C 1
ATOM 2761 O O . GLU A 1 339 ? 8.397 -22.186 -19.890 1.00 94.19 339 GLU A O 1
ATOM 2766 N N . GLN A 1 340 ? 9.010 -20.032 -19.995 1.00 91.25 340 GLN A N 1
ATOM 2767 C CA . GLN A 1 340 ? 8.395 -19.739 -21.295 1.00 91.25 340 GLN A CA 1
ATOM 2768 C C . GLN A 1 340 ? 6.873 -19.991 -21.310 1.00 91.25 340 GLN A C 1
ATOM 2770 O O . GLN A 1 340 ? 6.294 -20.366 -22.334 1.00 91.25 340 GLN A O 1
ATOM 2775 N N . ARG A 1 341 ? 6.195 -19.775 -20.171 1.00 91.88 341 ARG A N 1
ATOM 2776 C CA . ARG A 1 341 ? 4.732 -19.859 -20.079 1.00 91.88 341 ARG A CA 1
ATOM 2777 C C . ARG A 1 341 ? 4.101 -18.794 -20.969 1.00 91.88 341 ARG A C 1
ATOM 2779 O O . ARG A 1 341 ? 4.457 -17.616 -20.912 1.00 91.88 341 ARG A O 1
ATOM 2786 N N . LYS A 1 342 ? 3.094 -19.189 -21.748 1.00 89.00 342 LYS A N 1
ATOM 2787 C CA . LYS A 1 342 ? 2.337 -18.254 -22.584 1.00 89.00 342 LYS A CA 1
ATOM 2788 C C . LYS A 1 342 ? 1.535 -17.297 -21.700 1.00 89.00 342 LYS A C 1
ATOM 2790 O O . LYS A 1 342 ? 0.725 -17.755 -20.892 1.00 89.00 342 LYS A O 1
ATOM 2795 N N . CYS A 1 343 ? 1.750 -15.989 -21.865 1.00 86.12 343 CYS A N 1
ATOM 2796 C CA . CYS A 1 343 ? 1.147 -14.980 -20.992 1.00 86.12 343 CYS A CA 1
ATOM 2797 C C . CYS A 1 343 ? 0.031 -14.143 -21.602 1.00 86.12 343 CYS A C 1
ATOM 2799 O O . CYS A 1 343 ? -0.809 -13.638 -20.869 1.00 86.12 343 CYS A O 1
ATOM 2801 N N . ASN A 1 344 ? -0.013 -14.012 -22.923 1.00 83.88 344 ASN A N 1
ATOM 2802 C CA . ASN A 1 344 ? -1.060 -13.280 -23.615 1.00 83.88 344 ASN A CA 1
ATOM 2803 C C . ASN A 1 344 ? -1.338 -13.940 -24.981 1.00 83.88 344 ASN A C 1
ATOM 2805 O O . ASN A 1 344 ? -0.519 -14.711 -25.492 1.00 83.88 344 ASN A O 1
ATOM 2809 N N . ASP A 1 345 ? -2.510 -13.661 -25.549 1.00 81.25 345 ASP A N 1
ATOM 2810 C CA . ASP A 1 345 ? -2.894 -14.132 -26.886 1.00 81.25 345 ASP A CA 1
ATOM 2811 C C . ASP A 1 345 ? -2.563 -13.128 -27.997 1.00 81.25 345 ASP A C 1
ATOM 2813 O O . ASP A 1 345 ? -2.460 -13.512 -29.161 1.00 81.25 345 ASP A O 1
ATOM 2817 N N . MET A 1 346 ? -2.409 -11.846 -27.653 1.00 71.06 346 MET A N 1
ATOM 2818 C CA . MET A 1 346 ? -2.329 -10.757 -28.632 1.00 71.06 346 MET A CA 1
ATOM 2819 C C . MET A 1 346 ? -0.902 -10.366 -29.037 1.00 71.06 346 MET A C 1
ATOM 2821 O O . MET A 1 346 ? -0.696 -9.872 -30.142 1.00 71.06 346 MET A O 1
ATOM 2825 N N . PHE A 1 347 ? 0.084 -10.580 -28.168 1.00 68.19 347 PHE A N 1
ATOM 2826 C CA . PHE A 1 347 ? 1.472 -10.145 -28.333 1.00 68.19 347 PHE A CA 1
ATOM 2827 C C . PHE A 1 347 ? 2.426 -11.324 -28.097 1.00 68.19 347 PHE A C 1
ATOM 2829 O O . PHE A 1 347 ? 2.911 -11.528 -26.982 1.00 68.19 347 PHE A O 1
ATOM 2836 N N . PRO A 1 348 ? 2.718 -12.110 -29.147 1.00 58.31 348 PRO A N 1
ATOM 2837 C CA . PRO A 1 348 ? 3.380 -13.402 -28.999 1.00 58.31 348 PRO A CA 1
ATOM 2838 C C . PRO A 1 348 ? 4.854 -13.324 -28.574 1.00 58.31 348 PRO A C 1
ATOM 2840 O O . PRO A 1 348 ? 5.422 -14.364 -28.252 1.00 58.31 348 PRO A O 1
ATOM 2843 N N . ALA A 1 349 ? 5.485 -12.141 -28.578 1.00 70.44 349 ALA A N 1
ATOM 2844 C CA . ALA A 1 349 ? 6.895 -11.989 -28.232 1.00 70.44 349 ALA A CA 1
ATOM 2845 C C . ALA A 1 349 ? 7.143 -10.798 -27.286 1.00 70.44 349 ALA A C 1
ATOM 2847 O O . ALA A 1 349 ? 6.560 -9.729 -27.500 1.00 70.44 349 ALA A O 1
ATOM 2848 N N . PRO A 1 350 ? 8.022 -10.955 -26.275 1.00 77.00 350 PRO A N 1
ATOM 2849 C CA . PRO A 1 350 ? 8.547 -9.823 -25.525 1.00 77.00 350 PRO A CA 1
ATOM 2850 C C . PRO A 1 350 ? 9.301 -8.882 -26.468 1.00 77.00 350 PRO A C 1
ATOM 2852 O O . PRO A 1 350 ? 9.888 -9.311 -27.465 1.00 77.00 350 PRO A O 1
ATOM 2855 N N . PHE A 1 351 ? 9.305 -7.593 -26.145 1.00 79.19 351 PHE A N 1
ATOM 2856 C CA . PHE A 1 351 ? 10.165 -6.626 -26.817 1.00 79.19 351 PHE A CA 1
ATOM 2857 C C . PHE A 1 351 ? 11.304 -6.231 -25.880 1.00 79.19 351 PHE A C 1
ATOM 2859 O O . PHE A 1 351 ? 11.107 -6.018 -24.684 1.00 79.19 351 PHE A O 1
ATOM 2866 N N . ALA A 1 352 ? 12.516 -6.157 -26.421 1.00 70.38 352 ALA A N 1
ATOM 2867 C CA . ALA A 1 352 ? 13.695 -5.786 -25.654 1.00 70.38 352 ALA A CA 1
ATOM 2868 C C . ALA A 1 352 ? 13.943 -4.281 -25.771 1.00 70.38 352 ALA A C 1
ATOM 2870 O O . ALA A 1 352 ? 13.932 -3.731 -26.874 1.00 70.38 352 ALA A O 1
ATOM 2871 N N . LEU A 1 353 ? 14.228 -3.632 -24.644 1.00 67.50 353 LEU A N 1
ATOM 2872 C CA . LEU A 1 353 ? 14.887 -2.331 -24.630 1.00 67.50 353 LEU A CA 1
ATOM 2873 C C . LEU A 1 353 ? 16.287 -2.568 -24.066 1.00 67.50 353 LEU A C 1
ATOM 2875 O O . LEU A 1 353 ? 16.451 -3.113 -22.974 1.00 67.50 353 LEU A O 1
ATOM 2879 N N . ILE A 1 354 ? 17.305 -2.208 -24.842 1.00 60.91 354 ILE A N 1
ATOM 2880 C CA . ILE A 1 354 ? 18.685 -2.263 -24.362 1.00 60.91 354 ILE A CA 1
ATOM 2881 C C . ILE A 1 354 ? 18.831 -1.159 -23.320 1.00 60.91 354 ILE A C 1
ATOM 2883 O O . ILE A 1 354 ? 18.482 -0.010 -23.601 1.00 60.91 354 ILE A O 1
ATOM 2887 N N . ASP A 1 355 ? 19.319 -1.519 -22.134 1.00 59.84 355 ASP A N 1
ATOM 2888 C CA . ASP A 1 355 ? 19.699 -0.537 -21.127 1.00 59.84 355 ASP A CA 1
ATOM 2889 C C . ASP A 1 355 ? 20.945 0.199 -21.648 1.00 59.84 355 ASP A C 1
ATOM 2891 O O . ASP A 1 355 ? 21.967 -0.453 -21.904 1.00 59.84 355 ASP A O 1
ATOM 2895 N N . PRO A 1 356 ? 20.882 1.512 -21.930 1.00 46.53 356 PRO A N 1
ATOM 2896 C CA . PRO A 1 356 ? 22.089 2.268 -22.187 1.00 46.53 356 PRO A CA 1
ATOM 2897 C C . PRO A 1 356 ? 22.781 2.424 -20.832 1.00 46.53 356 PRO A C 1
ATOM 2899 O O . PRO A 1 356 ? 22.352 3.249 -20.035 1.00 46.53 356 PRO A O 1
ATOM 2902 N N . ALA A 1 357 ? 23.769 1.562 -20.587 1.00 46.44 357 ALA A N 1
ATOM 2903 C CA . ALA A 1 357 ? 24.611 1.517 -19.390 1.00 46.44 357 ALA A CA 1
ATOM 2904 C C . ALA A 1 357 ? 24.841 2.868 -18.690 1.00 46.44 357 ALA A C 1
ATOM 2906 O O . ALA A 1 357 ? 25.119 3.867 -19.401 1.00 46.44 357 ALA A O 1
#

Sequence (357 aa):
MMEKNEDILLEPWILHHASLFGYENLTIIDNGSSNPIVHTLLSYYETKGCTVLRQFSSSEDFLNKGAVIASIIQGWDNANDEYDFVFPLDCDEFLALSSERGPRFDKANIHQVFESLKEHNATFVLRRVLLNIPQEPGFFRTQIIQKGFFKKGSLVELDRGFHNPVSIFPENWFVAPFTLIHLHNRYRYEDTQKYARQKLEHYINPDDPQALAEYDGPFKTYFQMSEEDYRNGYQTTACLFIPSVLTHFEALQCNTTLMFGNAATLRTEFQKGSLLADLAATAGGIARFVTTNPETGAARYEFILYDAESYGRHNPDIVQHPHYTTWPLVHFLEHGFAEQRKCNDMFPAPFALIDPA